Protein AF-A0A3L6FAI1-F1 (afdb_monomer)

Secondary structure (DSSP, 8-state):
-HHHHHHHHHHHHHHHHHHHHHHHHHHHHHHHHHHHHHHHHHHHHHHHHHHHHHHHHHHHHHHHHTT---------------S-HHHHHHHHHHHHHHHHHHHHHHHHHHHHHHHHHHHHHHHHHHHHHHHHHHHHHHHHHHHHHHHHHHHHHHHHHHHHHHHHHHHHHHHHHHHHHHHHHHHHHHHHHHIIIII-EEEEESSSEEEEE-S--SS-TT--EEEEEEEEE---SS-TTS-EEEEEEEEES--TTHHHHHHHHHHH--HHHHHHHHHHHHHHHHHHT------

Organism: Zea mays (NCBI:txid4577)

Solvent-accessible surface area (backbone atoms only — not comparable to full-atom values): 16644 Å² total; per-residue (Å²): 121,74,64,64,57,52,53,51,53,54,53,52,52,53,52,50,51,52,53,50,53,53,52,53,52,50,53,54,51,52,52,51,52,51,53,53,50,52,52,50,51,53,52,52,52,52,52,52,50,52,52,51,48,54,51,50,54,51,51,50,57,54,56,65,57,70,76,75,80,86,87,88,86,81,90,80,92,77,95,72,94,70,94,69,65,67,63,57,55,55,53,48,52,52,50,51,54,53,52,52,52,53,54,51,50,49,54,50,54,50,52,52,49,53,51,50,52,50,53,48,52,55,50,50,52,52,50,50,52,50,52,52,50,50,52,51,52,50,54,52,49,54,51,50,50,51,55,54,49,53,56,46,51,57,50,52,54,50,51,52,52,51,53,51,52,53,51,53,49,54,55,50,50,63,58,39,73,78,55,50,61,65,53,52,54,49,49,51,50,49,38,35,72,74,63,22,39,48,78,48,84,69,100,34,49,31,42,37,37,27,62,61,39,88,89,44,44,82,49,76,35,38,39,28,40,32,78,42,81,68,94,54,99,71,78,94,79,84,65,75,43,59,42,77,78,46,55,41,70,62,62,91,66,55,66,59,49,38,54,50,32,66,73,66,69,42,62,68,62,43,58,50,51,56,49,53,49,55,38,50,33,60,75,68,68,63,68,63,79,80,127

Mean predicted aligned error: 21.11 Å

Sequence (291 aa):
MSTAVHAAAMAEDAAADLRRRMKDKRAAIERRITDSRDRAAAASSAFSAALLEARSIANQTVSNRGISNSWPPTSTTRLFFSPFGFGFALLSNLWFTKLSEQKQHLRKLESDLAQALSVQASRRSKHKFMTESISNTTATNEHLRHLAMDRRSTRDECMNAISNQLKDIESLEAESDANGDKSLETALMWYDKFLGFQVVGGEGVKFVFNKIDVQNPDKKYSFCINLLEKDTSTLKFLFLSITVVWCVPSVDDAEELVKDLNCSNDLYKFVRAMREMFQAATISGILCYIF

Foldseek 3Di:
DPPVVVVVVVVVVVVVVVVVVVVVVVVVVVVVVVVVVVVVVVVVVVVVVVVVVVVVVVVVVVVVVVPPDDDYDDDDDDDDDDPPPPPVVVVVVVVVVVVVVVVVVVVVVVVVVVVVVVVVVVVVVVVVVVVVVVVVVVVVVVVVVVVVVVVVVVVVVVVVVVVVVVVVVVVVVVVCVVPVPVVVVVVQCVCCVPFVWDWDDDQFIKIWHACLAPVGRRDIWMWTKDFDDDPDPPDPDDQRQIDTPDTVQDFDCLVVLSVVCSVPVCVVVSVVVSSVRSSVCNVVVVRPPPD

pLDDT: mean 79.48, std 17.83, range [30.77, 97.81]

Structure (mmCIF, N/CA/C/O backbone):
data_AF-A0A3L6FAI1-F1
#
_entry.id   AF-A0A3L6FAI1-F1
#
loop_
_atom_site.group_PDB
_atom_site.id
_atom_site.type_symbol
_atom_site.label_atom_id
_atom_site.label_alt_id
_atom_site.label_comp_id
_atom_site.label_asym_id
_atom_site.label_entity_id
_atom_site.label_se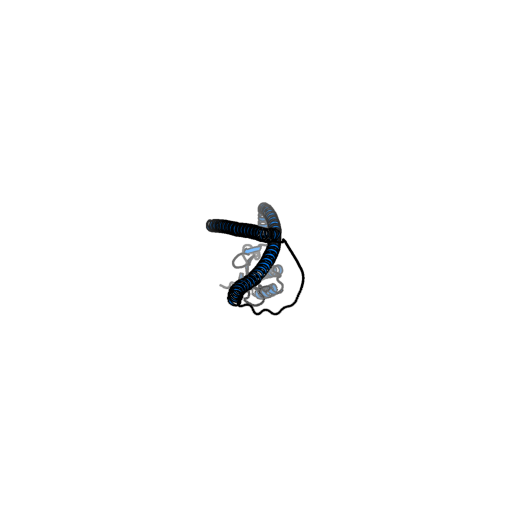q_id
_atom_site.pdbx_PDB_ins_code
_atom_site.Cartn_x
_atom_site.Cartn_y
_atom_site.Cartn_z
_atom_site.occupancy
_atom_site.B_iso_or_equiv
_atom_site.auth_seq_id
_atom_site.auth_comp_id
_atom_site.auth_asym_id
_atom_site.auth_atom_id
_atom_site.pdbx_PDB_model_num
ATOM 1 N N . MET A 1 1 ? -18.368 -14.013 -9.460 1.00 52.38 1 MET A N 1
ATOM 2 C CA . MET A 1 1 ? -19.162 -12.990 -8.732 1.00 52.38 1 MET A CA 1
ATOM 3 C C . MET A 1 1 ? -20.276 -13.564 -7.843 1.00 52.38 1 MET A C 1
ATOM 5 O O . MET A 1 1 ? -20.616 -12.909 -6.871 1.00 52.38 1 MET A O 1
ATOM 9 N N . SER A 1 2 ? -20.813 -14.771 -8.084 1.00 60.56 2 SER A N 1
ATOM 10 C CA . SER A 1 2 ? -21.975 -15.294 -7.328 1.00 60.56 2 SER A CA 1
ATOM 11 C C . SER A 1 2 ? -21.698 -15.746 -5.881 1.00 60.56 2 SER A C 1
ATOM 13 O O . SER A 1 2 ? -22.596 -15.719 -5.047 1.00 60.56 2 SER A O 1
ATOM 15 N N . THR A 1 3 ? -20.473 -16.159 -5.553 1.00 61.69 3 THR A N 1
ATOM 16 C CA . THR A 1 3 ? -20.120 -16.737 -4.240 1.00 61.69 3 THR A CA 1
ATOM 17 C C . THR A 1 3 ? -19.884 -15.689 -3.151 1.00 61.69 3 THR A C 1
ATOM 19 O O . THR A 1 3 ? -20.290 -15.889 -2.010 1.00 61.69 3 THR A O 1
ATOM 22 N N . ALA A 1 4 ? -19.297 -14.542 -3.500 1.00 59.62 4 ALA A N 1
ATOM 23 C CA . ALA A 1 4 ? -19.048 -13.448 -2.556 1.00 59.62 4 ALA A CA 1
ATOM 24 C C . ALA A 1 4 ? -20.346 -12.757 -2.099 1.00 59.62 4 ALA A C 1
ATOM 26 O O . ALA A 1 4 ? -20.488 -12.417 -0.928 1.00 59.62 4 ALA A O 1
ATOM 27 N N . VAL A 1 5 ? -21.324 -12.620 -3.002 1.00 69.25 5 VAL A N 1
ATOM 28 C CA . VAL A 1 5 ? -22.649 -12.054 -2.690 1.00 69.25 5 VAL A CA 1
ATOM 29 C C . VAL A 1 5 ? -23.429 -12.975 -1.747 1.00 69.25 5 VAL A C 1
ATOM 31 O O . VAL A 1 5 ? -24.069 -12.507 -0.809 1.00 69.25 5 VAL A O 1
ATOM 34 N N . HIS A 1 6 ? -23.321 -14.293 -1.936 1.00 65.94 6 HIS A N 1
ATOM 35 C CA . HIS A 1 6 ? -23.967 -15.270 -1.060 1.00 65.94 6 HIS A CA 1
ATOM 36 C C . HIS A 1 6 ? -23.335 -15.304 0.339 1.00 65.94 6 HIS A C 1
ATOM 38 O O . HIS A 1 6 ? -24.047 -15.353 1.339 1.00 65.94 6 HIS A O 1
ATOM 44 N N . ALA A 1 7 ? -22.005 -15.198 0.426 1.00 66.94 7 ALA A N 1
ATOM 45 C CA . ALA A 1 7 ? -21.300 -15.120 1.704 1.00 66.94 7 ALA A CA 1
ATOM 46 C C . ALA A 1 7 ? -21.642 -13.839 2.489 1.00 66.94 7 ALA A C 1
ATOM 48 O O . ALA A 1 7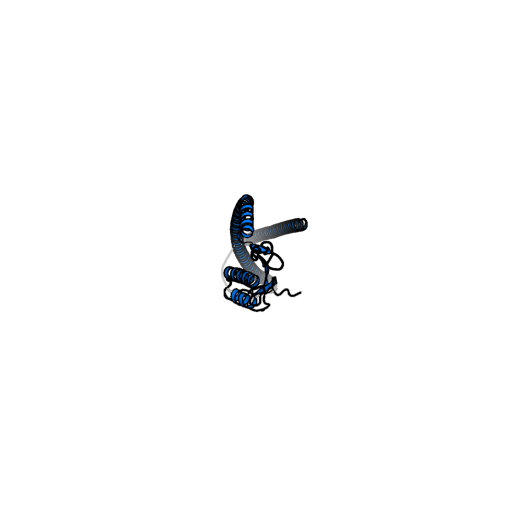 ? -21.820 -13.893 3.705 1.00 66.94 7 ALA A O 1
ATOM 49 N N . ALA A 1 8 ? -21.788 -12.701 1.801 1.00 68.12 8 ALA A N 1
ATOM 50 C CA . ALA A 1 8 ? -22.189 -11.440 2.423 1.00 68.12 8 ALA A CA 1
ATOM 51 C C . ALA A 1 8 ? -23.624 -11.495 2.979 1.00 68.12 8 ALA A C 1
ATOM 53 O O . ALA A 1 8 ? -23.852 -11.088 4.117 1.00 68.12 8 ALA A O 1
ATOM 54 N N . ALA A 1 9 ? -24.565 -12.075 2.226 1.00 72.38 9 ALA A N 1
ATOM 55 C CA . ALA A 1 9 ? -25.951 -12.239 2.668 1.00 72.38 9 ALA A CA 1
ATOM 56 C C . ALA A 1 9 ? -26.072 -13.156 3.902 1.00 72.38 9 ALA A C 1
ATOM 58 O O . ALA A 1 9 ? -26.798 -12.841 4.842 1.00 72.38 9 ALA A O 1
ATOM 59 N N . MET A 1 10 ? -25.310 -14.256 3.947 1.00 71.12 10 MET A N 1
ATOM 60 C CA . MET A 1 10 ? -25.289 -15.165 5.103 1.00 71.12 10 MET A CA 1
ATOM 61 C C . MET A 1 10 ? -24.698 -14.507 6.361 1.00 71.12 10 MET A C 1
ATOM 63 O O . MET A 1 10 ? -25.159 -14.760 7.475 1.00 71.12 10 MET A O 1
ATOM 67 N N . ALA A 1 11 ? -23.692 -13.641 6.201 1.00 75.44 11 ALA A N 1
ATOM 68 C CA . ALA A 1 11 ? -23.103 -12.902 7.315 1.00 75.44 11 ALA A CA 1
ATOM 69 C C . ALA A 1 11 ? -24.062 -11.840 7.883 1.00 75.44 11 ALA A C 1
ATOM 71 O O . ALA A 1 11 ? -24.100 -11.622 9.097 1.00 75.44 11 ALA A O 1
ATOM 72 N N . GLU A 1 12 ? -24.854 -11.197 7.023 1.00 82.88 12 GLU A N 1
ATOM 73 C CA . GLU A 1 12 ? -25.857 -10.216 7.436 1.00 82.88 12 GLU A CA 1
ATOM 74 C C . GLU A 1 12 ? -27.023 -10.868 8.193 1.00 82.88 12 GLU A C 1
ATOM 76 O O . GLU A 1 12 ? -27.431 -10.363 9.244 1.00 82.88 12 GLU A O 1
ATOM 81 N N . ASP A 1 13 ? -27.480 -12.037 7.738 1.00 86.81 13 ASP A N 1
ATOM 82 C CA . ASP A 1 13 ? -28.550 -12.796 8.391 1.00 86.81 13 ASP A CA 1
ATOM 83 C C . ASP A 1 13 ? -28.107 -13.342 9.764 1.00 86.81 13 ASP A C 1
ATOM 85 O O . ASP A 1 13 ? -28.804 -13.195 10.774 1.00 86.81 13 ASP A O 1
ATOM 89 N N . ALA A 1 14 ? -26.866 -13.837 9.862 1.00 85.44 14 ALA A N 1
ATOM 90 C CA . ALA A 1 14 ? -26.269 -14.244 11.136 1.00 85.44 14 ALA A CA 1
ATOM 91 C C . ALA A 1 14 ? -26.123 -13.067 12.123 1.00 85.44 14 ALA A C 1
ATOM 93 O O . ALA A 1 14 ? -26.364 -13.211 13.329 1.00 85.44 14 ALA A O 1
ATOM 94 N N . ALA A 1 15 ? -25.765 -11.877 11.630 1.00 86.31 15 ALA A N 1
ATOM 95 C CA . ALA A 1 15 ? -25.686 -10.673 12.452 1.00 86.31 15 ALA A CA 1
ATOM 96 C C . ALA A 1 15 ? -27.074 -10.201 12.924 1.00 86.31 15 ALA A C 1
ATOM 98 O O . ALA A 1 15 ? -27.210 -9.709 14.051 1.00 86.31 15 ALA A O 1
ATOM 99 N N . ALA A 1 16 ? -28.109 -10.350 12.096 1.00 90.12 16 ALA A N 1
ATOM 100 C CA . ALA A 1 16 ? -29.488 -10.043 12.461 1.00 90.12 16 ALA A CA 1
ATOM 101 C C . ALA A 1 16 ? -30.021 -10.998 13.545 1.00 90.12 16 ALA A C 1
ATOM 103 O O . ALA A 1 16 ? -30.587 -10.528 14.540 1.00 90.12 16 ALA A O 1
ATOM 104 N N . ASP A 1 17 ? -29.766 -12.306 13.422 1.00 93.00 17 ASP A N 1
ATOM 105 C CA . ASP A 1 17 ? -30.160 -13.298 14.432 1.00 93.00 17 ASP A CA 1
ATOM 106 C C . ASP A 1 17 ? -29.478 -13.032 15.785 1.00 93.00 17 ASP A C 1
ATOM 108 O O . ASP A 1 17 ? -30.125 -13.009 16.839 1.00 93.00 17 ASP A O 1
ATOM 112 N N . LEU A 1 18 ? -28.180 -12.706 15.775 1.00 91.81 18 LEU A N 1
ATOM 113 C CA . LEU A 1 18 ? -27.452 -12.371 17.000 1.00 91.81 18 LEU A CA 1
ATOM 114 C C . LEU A 1 18 ? -28.047 -11.145 17.712 1.00 91.81 18 LEU A C 1
ATOM 116 O O . LEU A 1 18 ? -28.218 -11.159 18.936 1.00 91.81 18 LEU A O 1
ATOM 120 N N . ARG A 1 19 ? -28.407 -10.093 16.964 1.00 93.06 19 ARG A N 1
ATOM 121 C CA . ARG A 1 19 ? -29.059 -8.895 17.528 1.00 93.06 19 ARG A CA 1
ATOM 122 C C . ARG A 1 19 ? -30.417 -9.227 18.142 1.00 93.06 19 ARG A C 1
ATOM 124 O O . ARG A 1 19 ? -30.738 -8.706 19.213 1.00 93.06 19 ARG A O 1
ATOM 131 N N . ARG A 1 20 ? -31.192 -10.113 17.509 1.00 94.00 20 ARG A N 1
ATOM 132 C CA . ARG A 1 20 ? -32.488 -10.571 18.028 1.00 94.00 20 ARG A CA 1
ATOM 133 C C . ARG A 1 20 ? -32.320 -11.301 19.359 1.00 94.00 20 ARG A C 1
ATOM 135 O O . ARG A 1 20 ? -32.918 -10.897 20.355 1.00 94.00 20 ARG A O 1
ATOM 142 N N . ARG A 1 21 ? -31.402 -12.271 19.425 1.00 92.81 21 ARG A N 1
ATOM 143 C CA . ARG A 1 21 ? -31.102 -13.028 20.656 1.00 92.81 21 ARG A CA 1
ATOM 144 C C . ARG A 1 21 ? -30.604 -12.138 21.794 1.00 92.81 21 ARG A C 1
ATOM 146 O O . ARG A 1 21 ? -30.979 -12.343 22.948 1.00 92.81 21 ARG A O 1
ATOM 153 N N . MET A 1 22 ? -29.771 -11.142 21.488 1.00 94.69 22 MET A N 1
ATOM 154 C CA . MET A 1 22 ? -29.305 -10.157 22.472 1.00 94.69 22 MET A CA 1
ATOM 155 C C . MET A 1 22 ? -30.472 -9.336 23.044 1.00 94.69 22 MET A C 1
ATOM 157 O O . MET A 1 22 ? -30.554 -9.142 24.260 1.00 94.69 22 MET A O 1
ATOM 161 N N . LYS A 1 23 ? -31.404 -8.896 22.188 1.00 94.56 23 LYS A N 1
ATOM 162 C CA . LYS A 1 23 ? -32.595 -8.137 22.596 1.00 94.56 23 LYS A CA 1
ATOM 163 C C . LYS A 1 23 ? -33.529 -8.973 23.473 1.00 94.56 23 LYS A C 1
ATOM 165 O O . LYS A 1 23 ? -33.979 -8.489 24.512 1.00 94.56 23 LYS A O 1
ATOM 170 N N . ASP A 1 24 ? -33.747 -10.234 23.114 1.00 93.06 24 ASP A N 1
ATOM 171 C CA . ASP A 1 24 ? -34.599 -11.147 23.881 1.00 93.06 24 ASP A CA 1
ATOM 172 C C . ASP A 1 24 ? -34.003 -11.464 25.258 1.00 93.06 24 ASP A C 1
ATOM 174 O O . ASP A 1 24 ? -34.714 -11.439 26.267 1.00 93.06 24 ASP A O 1
ATOM 178 N N . LYS A 1 25 ? -32.679 -11.675 25.336 1.00 93.50 25 LYS A N 1
ATOM 179 C CA . LYS A 1 25 ? -31.977 -11.849 26.618 1.00 93.50 25 LYS A CA 1
ATOM 180 C C . LYS A 1 25 ? -32.083 -10.611 27.503 1.00 93.50 25 LYS A C 1
ATOM 182 O O . LYS A 1 25 ? -32.348 -10.753 28.696 1.00 93.50 25 LYS A O 1
ATOM 187 N N . ARG A 1 26 ? -31.928 -9.408 26.936 1.00 92.44 26 ARG A N 1
ATOM 188 C CA . ARG A 1 26 ? -32.101 -8.151 27.680 1.00 92.44 26 ARG A CA 1
ATOM 189 C C . ARG A 1 26 ? -33.515 -8.042 28.248 1.00 92.44 26 ARG A C 1
ATOM 191 O O . ARG A 1 26 ? -33.665 -7.844 29.449 1.00 92.44 26 ARG A O 1
ATOM 198 N N . ALA A 1 27 ? -34.534 -8.273 27.421 1.00 93.88 27 ALA A N 1
ATOM 199 C CA . ALA A 1 27 ? -35.926 -8.241 27.861 1.00 93.88 27 ALA A CA 1
ATOM 200 C C . ALA A 1 27 ? -36.220 -9.286 28.955 1.00 93.88 27 ALA A C 1
ATOM 202 O O . ALA A 1 27 ? -36.963 -9.014 29.895 1.00 93.88 27 ALA A O 1
ATOM 203 N N . ALA A 1 28 ? -35.631 -10.483 28.872 1.00 93.75 28 ALA A N 1
ATOM 204 C CA . ALA A 1 28 ? -35.791 -11.517 29.893 1.00 93.75 28 ALA A CA 1
ATOM 205 C C . ALA A 1 28 ? -35.162 -11.130 31.244 1.00 93.75 28 ALA A C 1
ATOM 207 O O . ALA A 1 28 ? -35.759 -11.380 32.293 1.00 93.75 28 ALA A O 1
ATOM 208 N N . ILE A 1 29 ? -33.980 -10.507 31.225 1.00 91.00 29 ILE A N 1
ATOM 209 C CA . ILE A 1 29 ? -33.312 -10.011 32.437 1.00 91.00 29 ILE A CA 1
ATOM 210 C C . ILE A 1 29 ? -34.133 -8.884 33.067 1.00 91.00 29 ILE A C 1
ATOM 212 O O . ILE A 1 29 ? -34.369 -8.904 34.273 1.00 91.00 29 ILE A O 1
ATOM 216 N N . GLU A 1 30 ? -34.625 -7.952 32.255 1.00 93.12 30 GLU A N 1
ATOM 217 C CA . GLU A 1 30 ? -35.415 -6.810 32.715 1.00 93.12 30 GLU A CA 1
ATOM 218 C C . GLU A 1 30 ? -36.705 -7.264 33.414 1.00 93.12 30 GLU A C 1
ATOM 220 O O . GLU A 1 30 ? -36.976 -6.847 34.538 1.00 93.12 30 GLU A O 1
ATOM 225 N N . ARG A 1 31 ? -37.426 -8.240 32.838 1.00 93.00 31 ARG A N 1
ATOM 226 C CA . ARG A 1 31 ? -38.604 -8.848 33.487 1.00 93.00 31 ARG A CA 1
ATOM 227 C C . ARG A 1 31 ? -38.276 -9.476 34.843 1.00 93.00 31 ARG A C 1
ATOM 229 O O . ARG A 1 31 ? -39.047 -9.313 35.783 1.00 93.00 31 ARG A O 1
ATOM 236 N N . ARG A 1 32 ? -37.140 -10.176 34.968 1.00 91.56 32 ARG A N 1
ATOM 237 C CA . ARG A 1 32 ? -36.713 -10.777 36.247 1.00 91.56 32 ARG A CA 1
ATOM 238 C C . ARG A 1 32 ? -36.386 -9.726 37.303 1.00 91.56 32 ARG A C 1
ATOM 240 O O . ARG A 1 32 ? -36.659 -9.957 38.479 1.00 91.56 32 ARG A O 1
ATOM 247 N N . ILE A 1 33 ? -35.800 -8.598 36.903 1.00 89.38 33 ILE A N 1
ATOM 248 C CA . ILE A 1 33 ? -35.509 -7.489 37.818 1.00 89.38 33 ILE A CA 1
ATOM 249 C C . ILE A 1 33 ? -36.819 -6.902 38.343 1.00 89.38 33 ILE A C 1
ATOM 251 O O . ILE A 1 33 ? -36.972 -6.800 39.561 1.00 89.38 33 ILE A O 1
ATOM 255 N N . THR A 1 34 ? -37.775 -6.601 37.461 1.00 91.69 34 THR A N 1
ATOM 256 C CA . THR A 1 34 ? -39.087 -6.062 37.851 1.00 91.69 34 THR A CA 1
ATOM 257 C C . THR A 1 34 ? -39.830 -7.017 38.784 1.00 91.69 34 THR A C 1
ATOM 259 O O . THR A 1 34 ? -40.172 -6.634 39.895 1.00 91.69 34 THR A O 1
ATOM 262 N N . ASP A 1 35 ? -39.931 -8.297 38.423 1.00 92.19 35 ASP A N 1
ATOM 263 C CA . ASP A 1 35 ? -40.552 -9.335 39.259 1.00 92.19 35 ASP A CA 1
ATOM 264 C C . ASP A 1 35 ? -39.866 -9.476 40.636 1.00 92.19 35 ASP A C 1
ATOM 266 O O . ASP A 1 35 ? -40.514 -9.612 41.675 1.00 92.19 35 ASP A O 1
ATOM 270 N N . SER A 1 36 ? -38.531 -9.385 40.690 1.00 86.44 36 SER A N 1
ATOM 271 C CA . SER A 1 36 ? -37.808 -9.398 41.968 1.00 86.44 36 SER A CA 1
ATOM 272 C C . SER A 1 36 ? -38.091 -8.167 42.835 1.00 86.44 36 SER A C 1
ATOM 274 O O . SER A 1 36 ? -38.169 -8.293 44.059 1.00 86.44 36 SER A O 1
ATOM 276 N N . ARG A 1 37 ? -38.271 -6.997 42.211 1.00 89.75 37 ARG A N 1
ATOM 277 C CA . ARG A 1 37 ? -38.596 -5.738 42.886 1.00 89.75 37 ARG A CA 1
ATOM 278 C C . ARG A 1 37 ? -40.024 -5.761 43.423 1.00 89.75 37 ARG A C 1
ATOM 280 O O . ARG A 1 37 ? -40.226 -5.386 44.574 1.00 89.75 37 ARG A O 1
ATOM 287 N N . ASP A 1 38 ? -40.971 -6.264 42.641 1.00 90.38 38 ASP A N 1
ATOM 288 C CA . ASP A 1 38 ? -42.376 -6.363 43.038 1.00 90.38 38 ASP A CA 1
ATOM 289 C C . ASP A 1 38 ? -42.551 -7.342 44.203 1.00 90.38 38 ASP A C 1
ATOM 291 O O . ASP A 1 38 ? -43.210 -7.022 45.193 1.00 90.38 38 ASP A O 1
ATOM 295 N N . ARG A 1 39 ? -41.857 -8.491 44.173 1.00 89.69 39 ARG A N 1
ATOM 296 C CA . ARG A 1 39 ? -41.821 -9.415 45.320 1.00 89.69 39 ARG A CA 1
ATOM 297 C C . ARG A 1 39 ? -41.222 -8.782 46.573 1.00 89.69 39 ARG A C 1
ATOM 299 O O . ARG A 1 39 ? -41.729 -9.011 47.668 1.00 89.69 39 ARG A O 1
ATOM 306 N N . ALA A 1 40 ? -40.149 -8.003 46.436 1.00 87.69 40 ALA A N 1
ATOM 307 C CA . ALA A 1 40 ? -39.538 -7.316 47.572 1.00 87.69 40 ALA A CA 1
ATOM 308 C C . ALA A 1 40 ? -40.477 -6.249 48.161 1.00 87.69 40 ALA A C 1
ATOM 310 O O . ALA A 1 40 ? -40.600 -6.150 49.382 1.00 87.69 40 ALA A O 1
ATOM 311 N N . ALA A 1 41 ? -41.178 -5.498 47.308 1.00 87.31 41 ALA A N 1
ATOM 312 C CA . ALA A 1 41 ? -42.183 -4.529 47.733 1.00 87.31 41 ALA A CA 1
ATOM 313 C C . ALA A 1 41 ? -43.343 -5.213 48.477 1.00 87.31 41 ALA A C 1
ATOM 315 O O . ALA A 1 41 ? -43.680 -4.795 49.584 1.00 87.31 41 ALA A O 1
ATOM 316 N N . ALA A 1 42 ? -43.874 -6.312 47.930 1.00 89.25 42 ALA A N 1
ATOM 317 C CA . ALA A 1 42 ? -44.943 -7.092 48.554 1.00 89.25 42 ALA A CA 1
ATOM 318 C C . ALA A 1 42 ? -44.528 -7.687 49.913 1.00 89.25 42 ALA A C 1
ATOM 320 O O . ALA A 1 42 ? -45.291 -7.650 50.881 1.00 89.25 42 ALA A O 1
ATOM 321 N N . ALA A 1 43 ? -43.295 -8.193 50.022 1.00 87.44 43 ALA A N 1
ATOM 322 C CA . ALA A 1 43 ? -42.760 -8.693 51.286 1.00 87.44 43 ALA A CA 1
ATOM 323 C C . ALA A 1 43 ? -42.616 -7.572 52.330 1.00 87.44 43 ALA A C 1
ATOM 325 O O . ALA A 1 43 ? -42.976 -7.759 53.492 1.00 87.44 43 ALA A O 1
ATOM 326 N N . SER A 1 44 ? -42.147 -6.389 51.918 1.00 85.88 44 SER A N 1
ATOM 327 C CA . SER A 1 44 ? -42.020 -5.231 52.809 1.00 85.88 44 SER A CA 1
ATOM 328 C C . SER A 1 44 ? -43.382 -4.742 53.310 1.00 85.88 44 SER A C 1
ATOM 330 O O . SER A 1 44 ? -43.518 -4.416 54.493 1.00 85.88 44 SER A O 1
ATOM 332 N N . SER A 1 45 ? -44.403 -4.710 52.446 1.00 88.31 45 SER A N 1
ATOM 333 C CA . SER A 1 45 ? -45.761 -4.337 52.855 1.00 88.31 45 SER A CA 1
ATOM 334 C C . SER A 1 45 ? -46.367 -5.363 53.809 1.00 88.31 45 SER A C 1
ATOM 336 O O . SER A 1 45 ? -46.945 -4.974 54.820 1.00 88.31 45 SER A O 1
ATOM 338 N N . ALA A 1 46 ? -46.178 -6.662 53.548 1.00 89.69 46 ALA A N 1
ATOM 339 C CA . ALA A 1 46 ? -46.665 -7.726 54.424 1.00 89.69 46 ALA A CA 1
ATOM 340 C C . ALA A 1 46 ? -46.007 -7.670 55.813 1.00 89.69 46 ALA A C 1
ATOM 342 O O . ALA A 1 46 ? -46.690 -7.772 56.829 1.00 89.69 46 ALA A O 1
ATOM 343 N N . PHE A 1 47 ? -44.694 -7.428 55.869 1.00 88.88 47 PHE A N 1
ATOM 344 C CA . PHE A 1 47 ? -43.977 -7.257 57.133 1.00 88.88 47 PHE A CA 1
ATOM 345 C C . PHE A 1 47 ? -44.468 -6.033 57.918 1.00 88.88 47 PHE A C 1
ATOM 347 O O . PHE A 1 47 ? -44.678 -6.104 59.129 1.00 88.88 47 PHE A O 1
ATOM 354 N N . SER A 1 48 ? -44.706 -4.919 57.223 1.00 84.50 48 SER A N 1
ATOM 355 C CA . SER A 1 48 ? -45.235 -3.696 57.840 1.00 84.50 48 SER A CA 1
ATOM 356 C C . SER A 1 48 ? -46.643 -3.913 58.399 1.00 84.50 48 SER A C 1
ATOM 358 O O . SER A 1 48 ? -46.932 -3.485 59.515 1.00 84.50 48 SER A O 1
ATOM 360 N N . ALA A 1 49 ? -47.498 -4.628 57.664 1.00 88.31 49 ALA A N 1
ATOM 361 C CA . ALA A 1 49 ? -48.834 -4.996 58.121 1.00 88.31 49 ALA A CA 1
ATOM 362 C C . ALA A 1 49 ? -48.781 -5.879 59.381 1.00 88.31 49 ALA A C 1
ATOM 364 O O . ALA A 1 49 ? -49.454 -5.573 60.363 1.00 88.31 49 ALA A O 1
ATOM 365 N N . ALA A 1 50 ? -47.914 -6.897 59.401 1.00 87.12 50 ALA A N 1
ATOM 366 C CA . ALA A 1 50 ? -47.740 -7.775 60.559 1.00 87.12 50 ALA A CA 1
ATOM 367 C C . ALA A 1 50 ? -47.235 -7.023 61.807 1.00 87.12 50 ALA A C 1
ATOM 369 O O . ALA A 1 50 ? -47.674 -7.297 62.923 1.00 87.12 50 ALA A O 1
ATOM 370 N N . LEU A 1 51 ? -46.347 -6.035 61.638 1.00 88.12 51 LEU A N 1
ATOM 371 C CA . LEU A 1 51 ? -45.894 -5.176 62.739 1.00 88.12 51 LEU A CA 1
ATOM 372 C C . LEU A 1 51 ? -47.023 -4.310 63.309 1.00 88.12 51 LEU A C 1
ATOM 374 O O . LEU A 1 51 ? -47.123 -4.148 64.527 1.00 88.12 51 LEU A O 1
ATOM 378 N N . LEU A 1 52 ? -47.869 -3.747 62.444 1.00 88.06 52 LEU A N 1
ATOM 379 C CA . LEU A 1 52 ? -49.023 -2.958 62.874 1.00 88.06 52 LEU A CA 1
ATOM 380 C C . LEU A 1 52 ? -50.053 -3.824 63.604 1.00 88.06 52 LEU A C 1
ATOM 382 O O . LEU A 1 52 ? -50.591 -3.397 64.626 1.00 88.06 52 LEU A O 1
ATOM 386 N N . GLU A 1 53 ? -50.272 -5.051 63.138 1.00 88.81 53 GLU A N 1
ATOM 387 C CA . GLU A 1 53 ? -51.139 -6.024 63.799 1.00 88.81 53 GLU A CA 1
ATOM 388 C C . GLU A 1 53 ? -50.594 -6.414 65.180 1.00 88.81 53 GLU A C 1
ATOM 390 O O . GLU A 1 53 ? -51.306 -6.297 66.180 1.00 88.81 53 GLU A O 1
ATOM 395 N N . ALA A 1 54 ? -49.306 -6.757 65.277 1.00 80.75 54 ALA A N 1
ATOM 396 C CA . ALA A 1 54 ? -48.656 -7.063 66.551 1.00 80.75 54 ALA A CA 1
ATOM 397 C C . ALA A 1 54 ? -48.753 -5.890 67.545 1.00 80.75 54 ALA A C 1
ATOM 399 O O . ALA A 1 54 ? -49.017 -6.092 68.734 1.00 80.75 54 ALA A O 1
ATOM 400 N N . ARG A 1 55 ? -48.601 -4.649 67.063 1.00 83.12 55 ARG A N 1
ATOM 401 C CA . ARG A 1 55 ? -48.765 -3.438 67.878 1.00 83.12 55 ARG A CA 1
ATOM 402 C C . ARG A 1 55 ? -50.213 -3.236 68.334 1.00 83.12 55 ARG A C 1
ATOM 404 O O . ARG A 1 55 ? -50.433 -2.859 69.483 1.00 83.12 55 ARG A O 1
ATOM 411 N N . SER A 1 56 ? -51.189 -3.492 67.464 1.00 81.62 56 SER A N 1
ATOM 412 C CA . SER A 1 56 ? -52.619 -3.422 67.793 1.00 81.62 56 SER A CA 1
ATOM 413 C C . SER A 1 56 ? -52.992 -4.422 68.895 1.00 81.62 56 SER A C 1
ATOM 415 O O . SER A 1 56 ? -53.590 -4.042 69.904 1.00 81.62 56 SER A O 1
ATOM 417 N N . ILE A 1 57 ? -52.536 -5.673 68.766 1.00 80.75 57 ILE A N 1
ATOM 418 C CA . ILE A 1 57 ? -52.732 -6.731 69.770 1.00 80.75 57 ILE A CA 1
ATOM 419 C C . ILE A 1 57 ? -52.087 -6.339 71.108 1.00 80.75 57 ILE A C 1
ATOM 421 O O . ILE A 1 57 ? -52.711 -6.461 72.166 1.00 80.75 57 ILE A O 1
ATOM 425 N N . ALA A 1 58 ? -50.860 -5.809 71.087 1.00 76.12 58 ALA A N 1
ATOM 426 C CA . ALA A 1 58 ? -50.190 -5.348 72.303 1.00 76.12 58 ALA A CA 1
ATOM 427 C C . ALA A 1 58 ? -50.984 -4.230 73.005 1.00 76.12 58 ALA A C 1
ATOM 429 O O . ALA A 1 58 ? -51.191 -4.285 74.219 1.00 76.12 58 ALA A O 1
ATOM 430 N N . ASN A 1 59 ? -51.504 -3.264 72.244 1.00 73.69 59 ASN A N 1
ATOM 431 C CA . ASN A 1 59 ? -52.306 -2.167 72.785 1.00 73.69 59 ASN A CA 1
ATOM 432 C C . ASN A 1 59 ? -53.653 -2.641 73.356 1.00 73.69 59 ASN A C 1
ATOM 434 O O . ASN A 1 59 ? -54.054 -2.162 74.417 1.00 73.69 59 ASN A O 1
ATOM 438 N N . GLN A 1 60 ? -54.327 -3.611 72.727 1.00 72.06 60 GLN A N 1
ATOM 439 C CA . GLN A 1 60 ? -55.544 -4.222 73.283 1.00 72.06 60 GLN A CA 1
ATOM 440 C C . GLN A 1 60 ? -55.265 -4.956 74.603 1.00 72.06 60 GLN A C 1
ATOM 442 O O . GLN A 1 60 ? -56.024 -4.819 75.562 1.00 72.06 60 GLN A O 1
ATOM 447 N N . THR A 1 61 ? -54.144 -5.677 74.696 1.00 69.62 61 THR A N 1
ATOM 448 C CA . THR A 1 61 ? -53.747 -6.379 75.931 1.00 69.62 61 THR A CA 1
ATOM 449 C C . THR A 1 61 ? -53.446 -5.408 77.082 1.00 69.62 61 THR A C 1
ATOM 451 O O . THR A 1 61 ? -53.781 -5.683 78.235 1.00 69.62 61 THR A O 1
ATOM 454 N N . VAL A 1 62 ? -52.840 -4.253 76.783 1.00 65.75 62 VAL A N 1
ATOM 455 C CA . VAL A 1 62 ? -52.577 -3.190 77.770 1.00 65.75 62 VAL A CA 1
ATOM 456 C C . VAL A 1 62 ? -53.869 -2.472 78.172 1.00 65.75 62 VAL A C 1
ATOM 458 O O . VAL A 1 62 ? -54.078 -2.223 79.357 1.00 65.75 62 VAL A O 1
ATOM 461 N N . SER A 1 63 ? -54.771 -2.208 77.223 1.00 59.22 63 SER A N 1
ATOM 462 C CA . SER A 1 63 ? -56.076 -1.590 77.494 1.00 59.22 63 SER A CA 1
ATOM 463 C C . SER A 1 63 ? -56.969 -2.479 78.371 1.00 59.22 63 SER A C 1
ATOM 465 O O . SER A 1 63 ? -57.548 -1.988 79.338 1.00 59.22 63 SER A O 1
ATOM 467 N N . ASN A 1 64 ? -56.979 -3.797 78.143 1.00 56.19 64 ASN A N 1
ATOM 468 C CA . ASN A 1 64 ? -57.706 -4.754 78.987 1.00 56.19 64 ASN A CA 1
ATOM 469 C C . ASN A 1 64 ? -57.121 -4.895 80.405 1.00 56.19 64 ASN A C 1
ATOM 471 O O . ASN A 1 64 ? -57.847 -5.249 81.332 1.00 56.19 64 ASN A O 1
ATOM 475 N N . ARG A 1 65 ? -55.833 -4.578 80.619 1.00 54.81 65 ARG A N 1
ATOM 476 C CA . ARG A 1 65 ? -55.235 -4.499 81.968 1.00 54.81 65 ARG A CA 1
ATOM 477 C C . ARG A 1 65 ? -55.609 -3.225 82.733 1.00 54.81 65 ARG A C 1
ATOM 479 O O . ARG A 1 65 ? -55.474 -3.210 83.951 1.00 54.81 65 ARG A O 1
ATOM 486 N N . GLY A 1 66 ? -56.092 -2.182 82.056 1.00 46.00 66 GLY A N 1
ATOM 487 C CA . GLY A 1 66 ? -56.479 -0.911 82.680 1.00 46.00 66 GLY A CA 1
ATOM 488 C C . GLY A 1 66 ? -57.808 -0.938 83.447 1.00 46.00 66 GLY A C 1
ATOM 489 O O . GLY A 1 66 ? -58.087 0.003 84.180 1.00 46.00 66 GLY A O 1
ATOM 490 N N . ILE A 1 67 ? -58.618 -1.997 83.309 1.00 46.09 67 ILE A N 1
ATOM 491 C CA . ILE A 1 67 ? -59.976 -2.079 83.891 1.00 46.09 67 ILE A CA 1
ATOM 492 C C . ILE A 1 67 ? -59.998 -2.848 85.230 1.00 46.09 67 ILE A C 1
ATOM 494 O O . ILE A 1 67 ? -60.948 -2.741 85.999 1.00 46.09 67 ILE A O 1
ATOM 498 N N . SER A 1 68 ? -58.931 -3.572 85.576 1.00 43.75 68 SER A N 1
ATOM 499 C CA . SER A 1 68 ? -58.857 -4.383 86.799 1.00 43.75 68 SER A CA 1
ATOM 500 C C . SER A 1 68 ? -57.847 -3.803 87.788 1.00 43.75 68 SER A C 1
ATOM 502 O O . SER A 1 68 ? -56.794 -4.396 87.980 1.00 43.75 68 SER A O 1
ATOM 504 N N . ASN A 1 69 ? -58.143 -2.665 88.418 1.00 41.94 69 ASN A N 1
ATOM 505 C CA . ASN A 1 69 ? -57.425 -2.224 89.620 1.00 41.94 69 ASN A CA 1
ATOM 506 C C . ASN A 1 69 ? -58.359 -1.413 90.533 1.00 41.94 69 ASN A C 1
ATOM 508 O O . ASN A 1 69 ? -58.361 -0.185 90.508 1.00 41.94 69 ASN A O 1
ATOM 512 N N . SER A 1 70 ? -59.131 -2.110 91.370 1.00 36.56 70 SER A N 1
ATOM 513 C CA . SER A 1 70 ? -59.776 -1.525 92.547 1.00 36.56 70 SER A CA 1
ATOM 514 C C . SER A 1 70 ? -59.410 -2.307 93.818 1.00 36.56 70 SER A C 1
ATOM 516 O O . SER A 1 70 ? -59.931 -3.397 94.045 1.00 36.56 70 SER A O 1
ATOM 518 N N . TRP A 1 71 ? -58.607 -1.641 94.663 1.00 32.78 71 TRP A N 1
ATOM 519 C CA . TRP A 1 71 ? -58.578 -1.686 96.144 1.00 32.78 71 TRP A CA 1
ATOM 520 C C . TRP A 1 71 ? -57.689 -2.738 96.892 1.00 32.78 71 TRP A C 1
ATOM 522 O O . TRP A 1 71 ? -57.254 -3.696 96.265 1.00 32.78 71 TRP A O 1
ATOM 532 N N . PRO A 1 72 ? -57.315 -2.540 98.195 1.00 45.03 72 PRO A N 1
ATOM 533 C CA . PRO A 1 72 ? -56.110 -1.781 98.622 1.00 45.03 72 PRO A CA 1
ATOM 534 C C . PRO A 1 72 ? -55.222 -2.488 99.698 1.00 45.03 72 PRO A C 1
ATOM 536 O O . PRO A 1 72 ? -55.047 -3.694 99.566 1.00 45.03 72 PRO A O 1
ATOM 539 N N . PRO A 1 73 ? -54.526 -1.819 100.666 1.00 57.75 73 PRO A N 1
ATOM 540 C CA . PRO A 1 73 ? -53.085 -1.998 100.835 1.00 57.75 73 PRO A CA 1
ATOM 541 C C . PRO A 1 73 ? -52.698 -2.622 102.199 1.00 57.75 73 PRO A C 1
ATOM 543 O O . PRO A 1 73 ? -53.539 -2.992 103.010 1.00 57.75 73 PRO A O 1
ATOM 546 N N . THR A 1 74 ? -51.389 -2.608 102.468 1.00 34.38 74 THR A N 1
ATOM 547 C CA . THR A 1 74 ? -50.672 -2.779 103.751 1.00 34.38 74 THR A CA 1
ATOM 548 C C . THR A 1 74 ? -50.316 -4.190 104.249 1.00 34.38 74 THR A C 1
ATOM 550 O O . THR A 1 74 ? -51.153 -5.046 104.499 1.00 34.38 74 THR A O 1
ATOM 553 N N . SER A 1 75 ? -48.994 -4.351 104.395 1.00 38.12 75 SER A N 1
ATOM 554 C CA . SER A 1 75 ? -48.186 -5.085 105.378 1.00 38.12 75 SER A CA 1
ATOM 555 C C . SER A 1 75 ? -48.857 -6.107 106.303 1.00 38.12 75 SER A C 1
ATOM 557 O O . SER A 1 75 ? -49.782 -5.771 107.033 1.00 38.12 75 SER A O 1
ATOM 559 N N . THR A 1 76 ? -48.244 -7.291 106.442 1.00 30.77 76 THR A N 1
ATOM 560 C CA . THR A 1 76 ? -47.562 -7.785 107.669 1.00 30.77 76 THR A CA 1
ATOM 561 C C . THR A 1 76 ? -47.347 -9.304 107.579 1.00 30.77 76 THR A C 1
ATOM 563 O O . THR A 1 76 ? -48.220 -10.067 107.179 1.00 30.77 76 THR A O 1
ATOM 566 N N . THR A 1 77 ? -46.150 -9.729 107.966 1.00 44.84 77 THR A N 1
ATOM 567 C CA . THR A 1 77 ? -45.634 -11.093 108.120 1.00 44.84 77 THR A CA 1
ATOM 568 C C . THR A 1 77 ? -46.595 -12.044 108.849 1.00 44.84 77 THR A C 1
ATOM 570 O O . THR A 1 77 ? -47.018 -11.735 109.959 1.00 44.84 77 THR A O 1
ATOM 573 N N . ARG A 1 78 ? -46.843 -13.244 108.296 1.00 30.77 78 ARG A N 1
ATOM 574 C CA . ARG A 1 78 ? -47.114 -14.490 109.048 1.00 30.77 78 ARG A CA 1
ATOM 575 C C . ARG A 1 78 ? -46.966 -15.717 108.139 1.00 30.77 78 ARG A C 1
ATOM 577 O O . ARG A 1 78 ? -47.532 -15.774 107.054 1.00 30.77 78 ARG A O 1
ATOM 584 N N . LEU A 1 79 ? -46.192 -16.690 108.619 1.00 47.97 79 LEU A N 1
ATOM 585 C CA . LEU A 1 79 ? -46.051 -18.034 108.064 1.00 47.97 79 LEU A CA 1
ATOM 586 C C . LEU A 1 79 ? -47.407 -18.756 108.106 1.00 47.97 79 LEU A C 1
ATOM 588 O O . LEU A 1 79 ? -47.947 -18.974 109.187 1.00 47.97 79 LEU A O 1
ATOM 592 N N . PHE A 1 80 ? -47.918 -19.156 106.944 1.00 32.72 80 PHE A N 1
ATOM 593 C CA . PHE A 1 80 ? -48.975 -20.157 106.807 1.00 32.72 80 PHE A CA 1
ATOM 594 C C . PHE A 1 80 ? -48.586 -21.121 105.683 1.00 32.72 80 PHE A C 1
ATOM 596 O O . PHE A 1 80 ? -48.541 -20.751 104.511 1.00 32.72 80 PHE A O 1
ATOM 603 N N . PHE A 1 81 ? -48.296 -22.369 106.053 1.00 44.97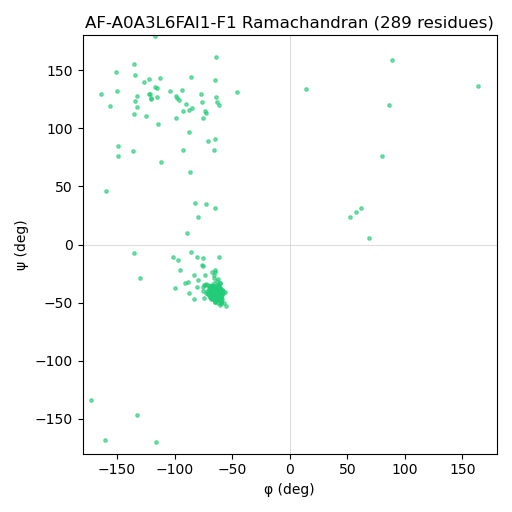 81 PHE A N 1
ATOM 604 C CA . PHE A 1 81 ? -48.336 -23.501 105.132 1.00 44.97 81 PHE A CA 1
ATOM 605 C C . PHE A 1 81 ? -49.789 -23.668 104.657 1.00 44.97 81 PHE A C 1
ATOM 607 O O . PHE A 1 81 ? -50.692 -23.826 105.476 1.00 44.97 81 PHE A O 1
ATOM 614 N N . SER A 1 82 ? -50.014 -23.608 103.343 1.00 37.25 82 SER A N 1
ATOM 615 C CA . SER A 1 82 ? -51.318 -23.800 102.692 1.00 37.25 82 SER A CA 1
ATOM 616 C C . SER A 1 82 ? -51.222 -24.953 101.679 1.00 37.25 82 SER A C 1
ATOM 618 O O . SER A 1 82 ? -50.196 -25.059 101.003 1.00 37.25 82 SER A O 1
ATOM 620 N N . PRO A 1 83 ? -52.249 -25.813 101.519 1.00 44.06 83 PRO A N 1
ATOM 621 C CA . PRO A 1 83 ? -52.204 -26.998 100.654 1.00 44.06 83 PRO A CA 1
ATOM 622 C C . PRO A 1 83 ? -52.424 -26.694 99.155 1.00 44.06 83 PRO A C 1
ATOM 624 O O . PRO A 1 83 ? -52.791 -27.574 98.381 1.00 44.06 83 PRO A O 1
ATOM 627 N N . PHE A 1 84 ? -52.156 -25.469 98.693 1.00 41.53 84 PHE A N 1
ATOM 628 C CA . PHE A 1 84 ? -52.307 -25.044 97.290 1.00 41.53 84 PHE A CA 1
ATOM 629 C C . PHE A 1 84 ? -51.106 -25.424 96.389 1.00 41.53 84 PHE A C 1
ATOM 631 O O . PHE A 1 84 ? -50.724 -24.692 95.478 1.00 41.53 84 PHE A O 1
ATOM 638 N N . GLY A 1 85 ? -50.489 -26.587 96.621 1.00 44.00 85 GLY A N 1
ATOM 639 C CA . GLY A 1 85 ? -49.283 -27.030 95.902 1.00 44.00 85 GLY A CA 1
ATOM 640 C C . GLY A 1 85 ? -49.516 -27.534 94.470 1.00 44.00 85 GLY A C 1
ATOM 641 O O . GLY A 1 85 ? -48.583 -27.564 93.673 1.00 44.00 85 GLY A O 1
ATOM 642 N N . PHE A 1 86 ? -50.750 -27.896 94.105 1.00 44.25 86 PHE A N 1
ATOM 643 C CA . PHE A 1 86 ? -51.034 -28.533 92.809 1.00 44.25 86 PHE A CA 1
ATOM 644 C C . PHE A 1 86 ? -51.322 -27.549 91.660 1.00 44.25 86 PHE A C 1
ATOM 646 O O . PHE A 1 86 ? -50.948 -27.815 90.520 1.00 44.25 86 PHE A O 1
ATOM 653 N N . GLY A 1 87 ? -51.920 -26.383 91.934 1.00 44.59 87 GLY A N 1
ATOM 654 C CA . GLY A 1 87 ? -52.219 -25.383 90.894 1.00 44.59 87 GLY A CA 1
ATOM 655 C C . GLY A 1 87 ? -50.983 -24.619 90.403 1.00 44.59 87 GLY A C 1
ATOM 656 O O . GLY A 1 87 ? -50.858 -24.326 89.215 1.00 44.59 87 GLY A O 1
ATOM 657 N N . PHE A 1 88 ? -50.031 -24.347 91.301 1.00 49.88 88 PHE A N 1
ATOM 658 C CA . PHE A 1 88 ? -48.819 -23.578 90.995 1.00 49.88 88 PHE A CA 1
ATOM 659 C C . PHE A 1 88 ? -47.820 -24.371 90.138 1.00 49.88 88 PHE A C 1
ATOM 661 O O . PHE A 1 88 ? -47.171 -23.804 89.262 1.00 49.88 88 PHE A O 1
ATOM 668 N N . ALA A 1 89 ? -47.740 -25.691 90.338 1.00 50.88 89 ALA A N 1
ATOM 669 C CA . ALA A 1 89 ? -46.898 -26.583 89.542 1.00 50.88 89 ALA A CA 1
ATOM 670 C C . ALA A 1 89 ? -47.428 -26.774 88.109 1.00 50.88 89 ALA A C 1
ATOM 672 O O . ALA A 1 89 ? -46.648 -26.874 87.165 1.00 50.88 89 ALA A O 1
ATOM 673 N N . LEU A 1 90 ? -48.750 -26.799 87.915 1.00 53.34 90 LEU A N 1
ATOM 674 C CA . LEU A 1 90 ? -49.343 -26.930 86.580 1.00 53.34 90 LEU A CA 1
ATOM 675 C C . LEU A 1 90 ? -49.190 -25.630 85.766 1.00 53.34 90 LEU A C 1
ATOM 677 O O . LEU A 1 90 ? -48.821 -25.665 84.592 1.00 53.34 90 LEU A O 1
ATOM 681 N N . LEU A 1 91 ? -49.395 -24.478 86.416 1.00 55.84 91 LEU A N 1
ATOM 682 C CA . LEU A 1 91 ? -49.168 -23.150 85.835 1.00 55.84 91 LEU A CA 1
ATOM 683 C C . LEU A 1 91 ? -47.687 -22.880 85.537 1.00 55.84 91 LEU A C 1
ATOM 685 O O . LEU A 1 91 ? -47.380 -22.289 84.501 1.00 55.84 91 LEU A O 1
ATOM 689 N N . SER A 1 92 ? -46.764 -23.334 86.394 1.00 61.84 92 SER A N 1
ATOM 690 C CA . SER A 1 92 ? -45.329 -23.171 86.144 1.00 61.84 92 SER A CA 1
ATOM 691 C C . SER A 1 92 ? -44.867 -24.006 84.950 1.00 61.84 92 SER A C 1
ATOM 693 O O . SER A 1 92 ? -44.172 -23.478 84.086 1.00 61.84 92 SER A O 1
ATOM 695 N N . ASN A 1 93 ? -45.311 -25.262 84.833 1.00 65.69 93 ASN A N 1
ATOM 696 C CA . ASN A 1 93 ? -44.979 -26.118 83.693 1.00 65.69 93 ASN A CA 1
ATOM 697 C C . ASN A 1 93 ? -45.509 -25.540 82.373 1.00 65.69 93 ASN A C 1
ATOM 699 O O . ASN A 1 93 ? -44.769 -25.472 81.391 1.00 65.69 93 ASN A O 1
ATOM 703 N N . LEU A 1 94 ? -46.748 -25.038 82.354 1.00 72.38 94 LEU A N 1
ATOM 704 C CA . LEU A 1 94 ? -47.316 -24.385 81.173 1.00 72.38 94 LEU A CA 1
ATOM 705 C C . LEU A 1 94 ? -46.525 -23.123 80.783 1.00 72.38 94 LEU A C 1
ATOM 707 O O . LEU A 1 94 ? -46.197 -22.923 79.613 1.00 72.38 94 LEU A O 1
ATOM 711 N N . TRP A 1 95 ? -46.141 -22.301 81.759 1.00 76.38 95 TRP A N 1
ATOM 712 C CA . TRP A 1 95 ? -45.322 -21.114 81.516 1.00 76.38 95 TRP A CA 1
ATOM 713 C C . TRP A 1 95 ? -43.919 -21.463 80.992 1.00 76.38 95 TRP A C 1
ATOM 715 O O . TRP A 1 95 ? -43.458 -20.864 80.019 1.00 76.38 95 TRP A O 1
ATOM 725 N N . PHE A 1 96 ? -43.273 -22.487 81.557 1.00 72.25 96 PHE A N 1
ATOM 726 C CA . PHE A 1 96 ? -41.976 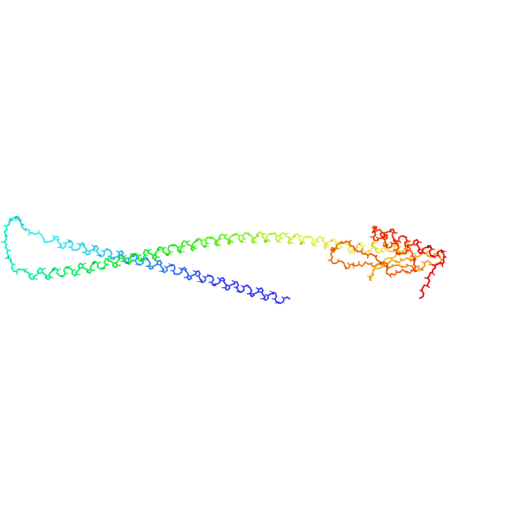-22.985 81.090 1.00 72.25 96 PHE A CA 1
ATOM 727 C C . PHE A 1 96 ? -42.036 -23.520 79.654 1.00 72.25 96 PHE A C 1
ATOM 729 O O . PHE A 1 96 ? -41.129 -23.235 78.870 1.00 72.25 96 PHE A O 1
ATOM 736 N N . THR A 1 97 ? -43.104 -24.237 79.279 1.00 80.38 97 THR A N 1
ATOM 737 C CA . THR A 1 97 ? -43.288 -24.703 77.890 1.00 80.38 97 THR A CA 1
ATOM 738 C C . THR A 1 97 ? -43.488 -23.555 76.904 1.00 80.38 97 THR A C 1
ATOM 740 O O . THR A 1 97 ? -42.931 -23.576 75.809 1.00 80.38 97 THR A O 1
ATOM 743 N N . LYS A 1 98 ? -44.214 -22.499 77.291 1.00 85.69 98 LYS A N 1
ATOM 744 C CA . LYS A 1 98 ? -44.400 -21.332 76.422 1.00 85.69 98 LYS A CA 1
ATOM 745 C C . LYS A 1 98 ? -43.113 -20.521 76.264 1.00 85.69 98 LYS A C 1
ATOM 747 O O . LYS A 1 98 ? -42.804 -20.045 75.172 1.00 85.69 98 LYS A O 1
ATOM 752 N N . LEU A 1 99 ? -42.342 -20.393 77.343 1.00 83.75 99 LEU A N 1
ATOM 753 C CA . LEU A 1 99 ? -41.049 -19.716 77.339 1.00 83.75 99 LEU A CA 1
ATOM 754 C C . LEU A 1 99 ? -40.028 -20.454 76.456 1.00 83.75 99 LEU A C 1
ATOM 756 O O . LEU A 1 99 ? -39.283 -19.816 75.709 1.00 83.75 99 LEU A O 1
ATOM 760 N N . SER A 1 100 ? -39.987 -21.789 76.520 1.00 85.00 100 SER A N 1
ATOM 761 C CA . SER A 1 100 ? -39.081 -22.590 75.691 1.00 85.00 100 SER A CA 1
ATOM 762 C C . SER A 1 100 ? -39.438 -22.501 74.204 1.00 85.00 100 SER A C 1
ATOM 764 O O . SER A 1 100 ? -38.538 -22.322 73.383 1.00 85.00 100 SER A O 1
ATOM 766 N N . GLU A 1 101 ? -40.731 -22.510 73.869 1.00 91.31 101 GLU A N 1
ATOM 767 C CA . GLU A 1 101 ? -41.237 -22.315 72.506 1.00 91.31 101 GLU A CA 1
ATOM 768 C C . GLU A 1 101 ? -40.840 -20.939 71.944 1.00 91.31 101 GLU A C 1
ATOM 770 O O . GLU A 1 101 ? -40.269 -20.846 70.854 1.00 91.31 101 GLU A O 1
ATOM 775 N N . GLN A 1 102 ? -41.046 -19.861 72.712 1.00 90.44 102 GLN A N 1
ATOM 776 C CA . GLN A 1 102 ? -40.636 -18.511 72.303 1.00 90.44 102 GLN A CA 1
ATOM 777 C C . GLN A 1 102 ? -39.119 -18.392 72.122 1.00 90.44 102 GLN A C 1
ATOM 779 O O . GLN A 1 102 ? -38.647 -17.791 71.155 1.00 90.44 102 GLN A O 1
ATOM 784 N N . LYS A 1 103 ? -38.336 -19.004 73.017 1.00 90.56 103 LYS A N 1
ATOM 785 C CA . LYS A 1 103 ? -36.872 -19.029 72.921 1.00 90.56 103 LYS A CA 1
ATOM 786 C C . LYS A 1 103 ? -36.400 -19.766 71.667 1.00 90.56 103 LYS A C 1
ATOM 788 O O . LYS A 1 103 ? -35.428 -19.352 71.038 1.00 90.56 103 LYS A O 1
ATOM 793 N N . GLN A 1 104 ? -37.084 -20.841 71.286 1.00 93.69 104 GLN A N 1
ATOM 794 C CA . GLN A 1 104 ? -36.786 -21.594 70.071 1.00 93.69 104 GLN A CA 1
ATOM 795 C C . GLN A 1 104 ? -37.142 -20.793 68.810 1.00 93.69 104 GLN A C 1
ATOM 797 O O . GLN A 1 104 ? -36.355 -20.762 67.865 1.00 93.69 104 GLN A O 1
ATOM 802 N N . HIS A 1 105 ? -38.264 -20.069 68.833 1.00 94.00 105 HIS A N 1
ATOM 803 C CA . HIS A 1 105 ? -38.649 -19.137 67.772 1.00 94.00 105 HIS A CA 1
ATOM 804 C C . HIS A 1 105 ? -37.625 -18.012 67.572 1.00 94.00 105 HIS A C 1
ATOM 806 O O . HIS A 1 105 ? -37.280 -17.699 66.433 1.00 94.00 105 HIS A O 1
ATOM 812 N N . LEU A 1 106 ? -37.100 -17.438 68.660 1.00 93.81 106 LEU A N 1
ATOM 813 C CA . LEU A 1 106 ? -36.054 -16.412 68.592 1.00 93.81 106 LEU A CA 1
ATOM 814 C C . LEU A 1 106 ? -34.773 -16.939 67.947 1.00 93.81 106 LEU A C 1
ATOM 816 O O . LEU A 1 106 ? -34.249 -16.297 67.044 1.00 93.81 106 LEU A O 1
ATOM 820 N N . ARG A 1 107 ? -34.311 -18.132 68.344 1.00 93.56 107 ARG A N 1
ATOM 821 C CA . ARG A 1 107 ? -33.128 -18.751 67.721 1.00 93.56 107 ARG A CA 1
ATOM 822 C C . ARG A 1 107 ? -33.318 -18.984 66.225 1.00 93.56 107 ARG A C 1
ATOM 824 O O . ARG A 1 107 ? -32.377 -18.801 65.463 1.00 93.56 107 ARG A O 1
ATOM 831 N N . LYS A 1 108 ? -34.525 -19.382 65.809 1.00 96.12 108 LYS A N 1
ATOM 832 C CA . LYS A 1 108 ? -34.850 -19.579 64.393 1.00 96.12 108 LYS A CA 1
ATOM 833 C C . LYS A 1 108 ? -34.836 -18.257 63.619 1.00 96.12 108 LYS A C 1
ATOM 835 O O . LYS A 1 108 ? -34.228 -18.176 62.560 1.00 96.12 108 LYS A O 1
ATOM 840 N N . LEU A 1 109 ? -35.455 -17.209 64.163 1.00 96.38 109 LEU A N 1
ATOM 841 C CA . LEU A 1 109 ? -35.416 -15.872 63.560 1.00 96.38 109 LEU A CA 1
ATOM 842 C C . LEU A 1 109 ? -33.982 -15.336 63.449 1.00 96.38 109 LEU A C 1
ATOM 844 O O . LEU A 1 109 ? -33.633 -14.726 62.443 1.00 96.38 109 LEU A O 1
ATOM 848 N N . GLU A 1 110 ? -33.143 -15.590 64.454 1.00 95.56 110 GLU A N 1
ATOM 849 C CA . GLU A 1 110 ? -31.731 -15.205 64.448 1.00 95.56 110 GLU A CA 1
ATOM 850 C C . GLU A 1 110 ? -30.933 -15.962 63.373 1.00 95.56 110 GLU A C 1
ATOM 852 O O . GLU A 1 110 ? -30.189 -15.336 62.614 1.00 95.56 110 GLU A O 1
ATOM 857 N N . SER A 1 111 ? -31.132 -17.280 63.233 1.00 95.62 111 SER A N 1
ATOM 858 C CA . SER A 1 111 ? -30.490 -18.059 62.165 1.00 95.62 111 SER A CA 1
ATOM 859 C C . SER A 1 111 ? -30.951 -17.629 60.773 1.00 95.62 111 SER A C 1
ATOM 861 O O . SER A 1 111 ? -30.124 -17.496 59.870 1.00 95.62 111 SER A O 1
ATOM 863 N N . ASP A 1 112 ? -32.248 -17.359 60.607 1.00 96.69 112 ASP A N 1
ATOM 864 C CA . ASP A 1 112 ? -32.825 -16.918 59.336 1.00 96.69 112 ASP A CA 1
ATOM 865 C C . ASP A 1 112 ? -32.297 -15.525 58.955 1.00 96.69 112 ASP A C 1
ATOM 867 O O . ASP A 1 112 ? -31.946 -15.286 57.796 1.00 96.69 112 ASP A O 1
ATOM 871 N N . LEU A 1 113 ? -32.155 -14.616 59.929 1.00 95.94 113 LEU A N 1
ATOM 872 C CA . LEU A 1 113 ? -31.550 -13.301 59.719 1.00 95.94 113 LEU A CA 1
ATOM 873 C C . LEU A 1 113 ? -30.071 -13.420 59.332 1.00 95.94 113 LEU A C 1
ATOM 875 O O . LEU A 1 113 ? -29.641 -12.786 58.367 1.00 95.94 113 LEU A O 1
ATOM 879 N N . ALA A 1 114 ? -29.295 -14.248 60.037 1.00 95.56 114 ALA A N 1
ATOM 880 C CA . ALA A 1 114 ? -27.885 -14.475 59.722 1.00 95.56 114 ALA A CA 1
ATOM 881 C C . ALA A 1 114 ? -27.707 -15.055 58.307 1.00 95.56 114 ALA A C 1
ATOM 883 O O . ALA A 1 114 ? -26.859 -14.594 57.534 1.00 95.56 114 ALA A O 1
ATOM 884 N N . GLN A 1 115 ? -28.553 -16.016 57.926 1.00 97.31 115 GLN A N 1
ATOM 885 C CA . GLN A 1 115 ? -28.567 -16.583 56.581 1.00 97.31 115 GLN A CA 1
ATOM 886 C C . GLN A 1 115 ? -28.955 -15.536 55.527 1.00 97.31 115 GLN A C 1
ATOM 888 O O . GLN A 1 115 ? -28.294 -15.431 54.490 1.00 97.31 115 GLN A O 1
ATOM 893 N N . ALA A 1 116 ? -29.988 -14.730 55.787 1.00 95.94 116 ALA A N 1
ATOM 894 C CA . ALA A 1 116 ? -30.431 -13.673 54.883 1.00 95.94 116 ALA A CA 1
ATOM 895 C C . ALA A 1 116 ? -29.340 -12.614 54.662 1.00 95.94 116 ALA A C 1
ATOM 897 O O . ALA A 1 116 ? -29.088 -12.225 53.519 1.00 95.94 116 ALA A O 1
ATOM 898 N N . LEU A 1 117 ? -28.640 -12.203 55.725 1.00 96.31 117 LEU A N 1
ATOM 899 C CA . LEU A 1 117 ? -27.518 -11.266 55.646 1.00 96.31 117 LEU A CA 1
ATOM 900 C C . LEU A 1 117 ? -26.346 -11.844 54.841 1.00 96.31 117 LEU A C 1
ATOM 902 O O . LEU A 1 117 ? -25.776 -11.141 54.004 1.00 96.31 117 LEU A O 1
ATOM 906 N N . SER A 1 118 ? -26.030 -13.130 55.016 1.00 95.75 118 SER A N 1
ATOM 907 C CA . SER A 1 118 ? -24.998 -13.818 54.226 1.00 95.75 118 SER A CA 1
ATOM 908 C C . SER A 1 118 ? -25.342 -13.849 52.728 1.00 95.75 118 SER A C 1
ATOM 910 O O . SER A 1 118 ? -24.540 -13.446 51.876 1.00 95.75 118 SER A O 1
ATOM 912 N N . VAL A 1 119 ? -26.579 -14.229 52.383 1.00 96.31 119 VAL A N 1
ATOM 913 C CA . VAL A 1 119 ? -27.063 -14.220 50.992 1.00 96.31 119 V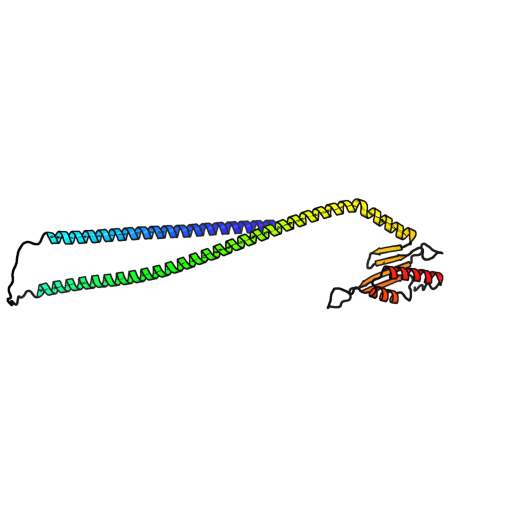AL A CA 1
ATOM 914 C C . VAL A 1 119 ? -27.063 -12.801 50.418 1.00 96.31 119 VAL A C 1
ATOM 916 O O . VAL A 1 119 ? -26.686 -12.603 49.259 1.00 96.31 119 VAL A O 1
ATOM 919 N N . GLN A 1 120 ? -27.446 -11.798 51.210 1.00 96.31 120 GLN A N 1
ATOM 920 C CA . GLN A 1 120 ? -27.434 -10.397 50.798 1.00 96.31 120 GLN A CA 1
ATOM 921 C C . GLN A 1 120 ? -26.012 -9.896 50.518 1.00 96.31 120 GLN A C 1
ATOM 923 O O . GLN A 1 120 ? -25.794 -9.250 49.491 1.00 96.31 120 GLN A O 1
ATOM 928 N N . ALA A 1 121 ? -25.042 -10.218 51.378 1.00 95.38 121 ALA A N 1
ATOM 929 C CA . ALA A 1 121 ? -23.637 -9.866 51.182 1.00 95.38 121 ALA A CA 1
ATOM 930 C C . ALA A 1 121 ? -23.075 -10.500 49.897 1.00 95.38 121 ALA A C 1
ATOM 932 O O . ALA A 1 121 ? -22.480 -9.802 49.074 1.00 95.38 121 ALA A O 1
ATOM 933 N N . SER A 1 122 ? -23.359 -11.788 49.666 1.00 95.06 122 SER A N 1
ATOM 934 C CA . SER A 1 122 ? -22.973 -12.496 48.436 1.00 95.06 122 SER A CA 1
ATOM 935 C C . SER A 1 122 ? -23.611 -11.894 47.178 1.00 95.06 122 SER A C 1
ATOM 937 O O . SER A 1 122 ? -22.960 -11.745 46.143 1.00 95.06 122 SER A O 1
ATOM 939 N N . ARG A 1 123 ? -24.893 -11.513 47.235 1.00 96.06 123 ARG A N 1
ATOM 940 C CA . ARG A 1 123 ? -25.568 -10.855 46.104 1.00 96.06 123 ARG A CA 1
ATOM 941 C C . ARG A 1 123 ? -24.991 -9.470 45.821 1.00 96.06 123 ARG A C 1
ATOM 943 O O . ARG A 1 123 ? -24.803 -9.132 44.655 1.00 96.06 123 ARG A O 1
ATOM 950 N N . ARG A 1 124 ? -24.682 -8.688 46.860 1.00 95.69 124 ARG A N 1
ATOM 951 C CA . ARG A 1 124 ? -24.068 -7.360 46.713 1.00 95.69 124 ARG A CA 1
ATOM 952 C C . ARG A 1 124 ? -22.681 -7.437 46.079 1.00 95.69 124 ARG A C 1
ATOM 954 O O . ARG A 1 124 ? -22.406 -6.653 45.175 1.00 95.69 124 ARG A O 1
ATOM 961 N N . SER A 1 125 ? -21.839 -8.388 46.486 1.00 94.88 125 SER A N 1
ATOM 962 C CA . SER A 1 125 ? -20.511 -8.552 45.879 1.00 94.88 125 SER A CA 1
ATOM 963 C C . SER A 1 125 ? -20.601 -8.973 44.409 1.00 94.88 125 SER A C 1
ATOM 965 O O . SER A 1 125 ? -19.929 -8.381 43.568 1.00 94.88 125 SER A O 1
ATOM 967 N N . LYS A 1 126 ? -21.497 -9.911 44.070 1.00 96.94 126 LYS A N 1
ATOM 968 C CA . LYS A 1 126 ? -21.759 -10.313 42.676 1.00 96.94 126 LYS A CA 1
ATOM 969 C C . LYS A 1 126 ? -22.269 -9.156 41.820 1.00 96.94 126 LYS A C 1
ATOM 971 O O . LYS A 1 126 ? -21.818 -9.000 40.690 1.00 96.94 126 LYS A O 1
ATOM 976 N N . HIS A 1 127 ? -23.181 -8.339 42.349 1.00 96.12 127 HIS A N 1
ATOM 977 C CA . HIS A 1 127 ? -23.664 -7.153 41.644 1.00 96.12 127 HIS A CA 1
ATOM 978 C C . HIS A 1 127 ? -22.522 -6.169 41.381 1.00 96.12 127 HIS A C 1
ATOM 980 O O . HIS A 1 127 ? -22.361 -5.731 40.249 1.00 96.12 127 HIS A O 1
ATOM 986 N N . LYS A 1 128 ? -21.694 -5.873 42.392 1.00 96.81 128 LYS A N 1
ATOM 987 C CA . LYS A 1 128 ? -20.529 -4.990 42.246 1.00 96.81 128 LYS A CA 1
ATOM 988 C C . LYS A 1 128 ? -19.565 -5.493 41.166 1.00 96.81 128 LYS A C 1
ATOM 990 O O . LYS A 1 128 ? -19.244 -4.739 40.255 1.00 96.81 128 LYS A O 1
ATOM 995 N N . PHE A 1 129 ? -19.189 -6.771 41.219 1.00 96.12 129 PHE A N 1
ATOM 996 C CA . PHE A 1 129 ? -18.317 -7.389 40.215 1.00 96.12 129 PHE A CA 1
ATOM 997 C C . PHE A 1 129 ? -18.912 -7.306 38.803 1.00 96.12 129 PHE A C 1
ATOM 999 O O . PHE A 1 129 ? -18.219 -6.971 37.846 1.00 96.12 129 PHE A O 1
ATOM 1006 N N . MET A 1 130 ? -20.212 -7.574 38.660 1.00 97.12 130 MET A N 1
ATOM 1007 C CA . MET A 1 130 ? -20.890 -7.483 37.369 1.00 97.12 130 MET A CA 1
ATOM 1008 C C . MET A 1 130 ? -20.929 -6.041 36.847 1.00 97.12 130 MET A C 1
ATOM 1010 O O . MET A 1 130 ? -20.697 -5.825 35.663 1.00 97.12 130 MET A O 1
ATOM 1014 N N . THR A 1 131 ? -21.166 -5.052 37.712 1.00 97.00 131 THR A N 1
ATOM 1015 C CA . THR A 1 131 ? -21.112 -3.631 37.343 1.00 97.00 131 THR A CA 1
ATOM 1016 C C . THR A 1 131 ? -19.713 -3.221 36.884 1.00 97.00 131 THR A C 1
ATOM 1018 O O . THR A 1 131 ? -19.587 -2.590 35.839 1.00 97.00 131 THR A O 1
ATOM 1021 N N . GLU A 1 132 ? -18.664 -3.618 37.608 1.00 96.62 132 GLU A N 1
ATOM 1022 C CA . GLU A 1 132 ? -17.270 -3.352 37.224 1.00 96.62 132 GLU A CA 1
ATOM 1023 C C . GLU A 1 132 ? -16.918 -4.025 35.889 1.00 96.62 132 GLU A C 1
ATOM 1025 O O . GLU A 1 132 ? -16.339 -3.392 35.008 1.00 96.62 132 GLU A O 1
ATOM 1030 N N . SER A 1 133 ? -17.344 -5.276 35.689 1.00 96.62 133 SER A N 1
ATOM 1031 C CA . SER A 1 133 ? -17.152 -6.009 34.434 1.00 96.62 133 SER A CA 1
ATOM 1032 C C . SER A 1 133 ? -17.868 -5.341 33.253 1.00 96.62 133 SER A C 1
ATOM 1034 O O . SER A 1 133 ? -17.270 -5.180 32.187 1.00 96.62 133 SER A O 1
ATOM 1036 N N . ILE A 1 134 ? -19.113 -4.886 33.437 1.00 97.75 134 ILE A N 1
ATOM 1037 C CA . ILE A 1 134 ? -19.856 -4.130 32.417 1.00 97.75 134 ILE A CA 1
ATOM 1038 C C . ILE A 1 134 ? -19.143 -2.815 32.112 1.00 97.75 134 ILE A C 1
ATOM 1040 O O . ILE A 1 134 ? -18.955 -2.489 30.942 1.00 97.75 134 ILE A O 1
ATOM 1044 N N . SER A 1 135 ? -18.709 -2.081 33.138 1.00 97.81 135 SER A N 1
ATOM 1045 C CA . SER A 1 135 ? -18.005 -0.809 32.963 1.00 97.81 135 SER A CA 1
ATOM 1046 C C . SER A 1 135 ? -16.702 -0.998 32.185 1.00 97.81 135 SER A C 1
ATOM 1048 O O . SER A 1 135 ? -16.452 -0.271 31.227 1.00 97.81 135 SER A O 1
ATOM 1050 N N . ASN A 1 136 ? -15.913 -2.019 32.528 1.00 97.69 136 ASN A N 1
ATOM 1051 C CA . ASN A 1 136 ? -14.679 -2.351 31.819 1.00 97.69 136 ASN A CA 1
ATOM 1052 C C . ASN A 1 136 ? -14.950 -2.749 30.356 1.00 97.69 136 ASN A C 1
ATOM 1054 O O . ASN A 1 136 ? -14.302 -2.265 29.432 1.00 97.69 136 ASN A O 1
ATOM 1058 N N . THR A 1 137 ? -15.962 -3.588 30.119 1.00 96.75 137 THR A N 1
ATOM 1059 C CA . THR A 1 137 ? -16.345 -3.999 28.756 1.00 96.75 137 THR A CA 1
ATOM 1060 C C . THR A 1 137 ? -16.875 -2.818 27.934 1.00 96.75 137 THR A C 1
ATOM 1062 O O . THR A 1 137 ? -16.662 -2.752 26.728 1.00 96.75 137 THR A O 1
ATOM 1065 N N . THR A 1 138 ? -17.543 -1.859 28.575 1.00 97.56 138 THR A N 1
ATOM 1066 C CA . THR A 1 138 ? -18.036 -0.642 27.915 1.00 97.56 138 THR A CA 1
ATOM 1067 C C . THR A 1 138 ? -16.869 0.251 27.497 1.00 97.56 138 THR A C 1
ATOM 1069 O O . THR A 1 138 ? -16.814 0.664 26.342 1.00 97.56 138 THR A O 1
ATOM 1072 N N . ALA A 1 139 ? -15.891 0.454 28.386 1.00 97.12 139 ALA A N 1
ATOM 1073 C CA . ALA A 1 139 ? -14.691 1.235 28.091 1.00 97.12 139 ALA A CA 1
ATOM 1074 C C . ALA A 1 139 ? -13.860 0.621 26.951 1.00 97.12 139 ALA A C 1
ATOM 1076 O O . ALA A 1 139 ? -13.422 1.326 26.042 1.00 97.12 139 ALA A O 1
ATOM 1077 N N . THR A 1 140 ? -13.683 -0.705 26.946 1.00 97.25 140 THR A N 1
ATOM 1078 C CA . THR A 1 140 ? -12.957 -1.384 25.859 1.00 97.25 140 THR A CA 1
ATOM 1079 C C . THR A 1 140 ? -13.708 -1.311 24.531 1.00 97.25 140 THR A C 1
ATOM 1081 O O . THR A 1 140 ? -13.084 -1.106 23.492 1.00 97.25 140 THR A O 1
ATOM 1084 N N . ASN A 1 141 ? -15.039 -1.417 24.538 1.00 97.62 141 ASN A N 1
ATOM 1085 C CA . ASN A 1 141 ? -15.848 -1.284 23.326 1.00 97.62 141 ASN A CA 1
ATOM 1086 C C . ASN A 1 141 ? -15.764 0.133 22.738 1.00 97.62 141 ASN A C 1
ATOM 1088 O O . ASN A 1 141 ? -15.598 0.290 21.531 1.00 97.62 141 ASN A O 1
ATOM 1092 N N . GLU A 1 142 ? -15.807 1.161 23.586 1.00 97.44 142 GLU A N 1
ATOM 1093 C CA . GLU A 1 142 ? -15.656 2.554 23.164 1.00 97.44 142 GLU A CA 1
ATOM 1094 C C . GLU A 1 142 ? -14.268 2.823 22.566 1.00 97.44 142 GLU A C 1
ATOM 1096 O O . GLU A 1 142 ? -14.162 3.409 21.486 1.00 97.44 142 GLU A O 1
ATOM 1101 N N . HIS A 1 143 ? -13.213 2.280 23.181 1.00 97.81 143 HIS A N 1
ATOM 1102 C CA . HIS A 1 143 ? -11.860 2.342 22.630 1.00 97.81 143 HIS A CA 1
ATOM 1103 C C . HIS A 1 143 ? -11.750 1.654 21.258 1.00 97.81 143 HIS A C 1
ATOM 1105 O O . HIS A 1 143 ? -11.237 2.241 20.304 1.00 97.81 143 HIS A O 1
ATOM 1111 N N . LEU A 1 144 ? -12.282 0.433 21.122 1.00 97.81 144 LEU A N 1
ATOM 1112 C CA . LEU A 1 144 ? -12.297 -0.293 19.847 1.00 97.81 144 LEU A CA 1
ATOM 1113 C C . LEU A 1 144 ? -13.099 0.445 18.773 1.00 97.81 144 LEU A C 1
ATOM 1115 O O . LEU A 1 144 ? -12.716 0.439 17.603 1.00 97.81 144 LEU A O 1
ATOM 1119 N N . ARG A 1 145 ? -14.198 1.102 19.154 1.00 97.81 145 ARG A N 1
ATOM 1120 C CA . ARG A 1 145 ? -15.009 1.909 18.242 1.00 97.81 145 ARG A CA 1
ATOM 1121 C C . ARG A 1 145 ? -14.215 3.096 17.700 1.00 97.81 145 ARG A C 1
ATOM 1123 O O . ARG A 1 145 ? -14.249 3.323 16.493 1.00 97.81 145 ARG A O 1
ATOM 1130 N N . HIS A 1 146 ? -13.476 3.799 18.560 1.00 97.81 146 HIS A N 1
ATOM 1131 C CA . HIS A 1 146 ? -12.591 4.888 18.143 1.00 97.81 146 HIS A CA 1
ATOM 1132 C C . HIS A 1 146 ? -11.519 4.388 17.164 1.00 97.81 146 HIS A C 1
ATOM 1134 O O . HIS A 1 146 ? -11.357 4.945 16.081 1.00 97.81 146 HIS A O 1
ATOM 1140 N N . LEU A 1 147 ? -10.849 3.279 17.495 1.00 97.81 147 LEU A N 1
ATOM 1141 C CA . LEU A 1 147 ? -9.847 2.642 16.633 1.00 97.81 147 LEU A CA 1
ATOM 1142 C C . LEU A 1 147 ? -10.424 2.232 15.269 1.00 97.81 147 LEU A C 1
ATOM 1144 O O . LEU A 1 147 ? -9.791 2.427 14.236 1.00 97.81 147 LEU A O 1
ATOM 1148 N N . ALA A 1 148 ? -11.641 1.688 15.242 1.00 97.44 148 ALA A N 1
ATOM 1149 C CA . ALA A 1 148 ? -12.308 1.305 14.003 1.00 97.44 148 ALA A CA 1
ATOM 1150 C C . ALA A 1 148 ? -12.686 2.514 13.131 1.00 97.44 148 ALA A C 1
ATOM 1152 O O . ALA A 1 148 ? -12.648 2.409 11.906 1.00 97.44 148 ALA A O 1
ATOM 1153 N N . MET A 1 149 ? -13.061 3.644 13.738 1.00 97.25 149 MET A N 1
ATOM 1154 C CA . MET A 1 149 ? -13.348 4.884 13.009 1.00 97.25 149 MET A CA 1
ATOM 1155 C C . MET A 1 149 ? -12.077 5.490 12.410 1.00 97.25 149 MET A C 1
ATOM 1157 O O . MET A 1 149 ? -12.070 5.812 11.226 1.00 97.25 149 MET A O 1
ATOM 1161 N N . ASP A 1 150 ? -10.993 5.551 13.181 1.00 97.06 150 ASP A N 1
ATOM 1162 C CA . ASP A 1 150 ? -9.685 6.038 12.727 1.00 97.06 150 ASP A CA 1
ATOM 1163 C C . ASP A 1 150 ? -9.133 5.203 11.554 1.00 97.06 150 ASP A C 1
ATOM 1165 O O . ASP A 1 150 ? -8.756 5.720 10.498 1.00 97.06 150 ASP A O 1
ATOM 1169 N N . ARG A 1 151 ? -9.217 3.869 11.667 1.00 95.88 151 ARG A N 1
ATOM 1170 C CA . ARG A 1 151 ? -8.851 2.947 10.579 1.00 95.88 151 ARG A CA 1
ATOM 1171 C C . ARG A 1 151 ? -9.708 3.109 9.324 1.00 95.88 151 ARG A C 1
ATOM 1173 O O . ARG A 1 151 ? -9.227 2.831 8.230 1.00 95.88 151 ARG A O 1
ATOM 1180 N N . ARG A 1 152 ? -10.971 3.524 9.455 1.00 96.62 152 ARG A N 1
ATOM 1181 C CA . ARG A 1 152 ? -11.824 3.825 8.296 1.00 96.62 152 ARG A CA 1
ATOM 1182 C C . ARG A 1 152 ? -11.430 5.148 7.647 1.00 96.62 152 ARG A C 1
ATOM 1184 O O . ARG A 1 152 ? -11.252 5.143 6.438 1.00 96.62 152 ARG A O 1
ATOM 1191 N N . SER A 1 153 ? -11.214 6.209 8.429 1.00 97.06 153 SER A N 1
ATOM 1192 C CA . SER A 1 153 ? -10.775 7.518 7.908 1.00 97.06 153 SER A CA 1
ATOM 1193 C C . SER A 1 153 ? -9.494 7.389 7.090 1.00 97.06 153 SER A C 1
ATOM 1195 O O . SER A 1 153 ? -9.467 7.730 5.914 1.00 97.06 153 SER A O 1
ATOM 1197 N N . THR A 1 154 ? -8.469 6.772 7.680 1.00 95.62 154 THR A N 1
ATOM 1198 C CA . THR A 1 154 ? -7.160 6.574 7.035 1.00 95.62 154 THR A CA 1
ATOM 1199 C C . THR A 1 154 ? -7.248 5.757 5.745 1.00 95.62 154 THR A C 1
ATOM 1201 O O . THR A 1 154 ? -6.598 6.073 4.749 1.00 95.62 154 THR A O 1
ATOM 1204 N N . ARG A 1 155 ? -8.072 4.704 5.727 1.00 97.31 155 ARG A N 1
ATOM 1205 C CA . ARG A 1 155 ? -8.307 3.908 4.518 1.00 97.31 155 ARG A CA 1
ATOM 1206 C C . ARG A 1 155 ? -9.024 4.721 3.440 1.00 97.31 155 ARG A C 1
ATOM 1208 O O . ARG A 1 155 ? -8.671 4.598 2.272 1.00 97.31 155 ARG A O 1
ATOM 1215 N N . ASP A 1 156 ? -10.024 5.508 3.813 1.00 97.31 156 ASP A N 1
ATOM 1216 C CA . ASP A 1 156 ? -10.815 6.292 2.866 1.00 97.31 156 ASP A CA 1
ATOM 1217 C C . ASP A 1 156 ? -9.966 7.444 2.276 1.00 97.31 156 ASP A C 1
ATOM 1219 O O . ASP A 1 156 ? -10.011 7.692 1.073 1.00 97.31 156 ASP A O 1
ATOM 1223 N N . GLU A 1 157 ? -9.089 8.063 3.074 1.00 96.38 157 GLU A N 1
ATOM 1224 C CA . GLU A 1 157 ? -8.060 9.010 2.611 1.00 96.38 157 GLU A CA 1
ATOM 1225 C C . GLU A 1 157 ? -7.096 8.367 1.602 1.00 96.38 157 GLU A C 1
ATOM 1227 O O . GLU A 1 157 ? -6.849 8.926 0.532 1.00 96.38 157 GLU A O 1
ATOM 1232 N N . CYS A 1 158 ? -6.591 7.166 1.905 1.00 95.06 158 CYS A N 1
ATOM 1233 C CA . CYS A 1 158 ? -5.718 6.418 1.001 1.00 95.06 158 CYS A CA 1
ATOM 1234 C C . CYS A 1 158 ? -6.431 6.051 -0.309 1.00 95.06 158 CYS A C 1
ATOM 1236 O O . CYS A 1 158 ? -5.860 6.205 -1.386 1.00 95.06 158 CYS A O 1
ATOM 1238 N N . MET A 1 159 ? -7.694 5.627 -0.237 1.00 96.19 159 MET A N 1
ATOM 1239 C CA . MET A 1 159 ? -8.502 5.302 -1.413 1.00 96.19 159 MET A CA 1
ATOM 1240 C C . MET A 1 159 ? -8.699 6.517 -2.322 1.00 96.19 159 MET A C 1
ATOM 1242 O O . MET A 1 159 ? -8.551 6.398 -3.536 1.00 96.19 159 MET A O 1
ATOM 1246 N N . ASN A 1 160 ? -8.959 7.689 -1.739 1.00 96.56 160 ASN A N 1
ATOM 1247 C CA . ASN A 1 160 ? -9.072 8.937 -2.489 1.00 96.56 160 ASN A CA 1
ATOM 1248 C C . ASN A 1 160 ? -7.739 9.328 -3.141 1.00 96.56 160 ASN A C 1
ATOM 1250 O O . ASN A 1 160 ? -7.718 9.711 -4.308 1.00 96.56 160 ASN A O 1
ATOM 1254 N N . ALA A 1 161 ? -6.622 9.189 -2.420 1.00 96.12 161 ALA A N 1
ATOM 1255 C CA . ALA A 1 161 ? -5.295 9.461 -2.968 1.00 96.12 161 ALA A CA 1
ATOM 1256 C C . ALA A 1 161 ? -4.960 8.534 -4.148 1.00 96.12 161 ALA A C 1
ATOM 1258 O O . ALA A 1 161 ? -4.541 9.016 -5.198 1.00 96.12 161 ALA A O 1
ATOM 1259 N N . ILE A 1 162 ? -5.212 7.227 -4.008 1.00 96.12 162 ILE A N 1
ATOM 1260 C CA . ILE A 1 162 ? -5.010 6.241 -5.080 1.00 96.12 162 ILE A CA 1
ATOM 1261 C C . ILE A 1 162 ? -5.917 6.555 -6.273 1.00 96.12 162 ILE A C 1
ATOM 1263 O O . ILE A 1 162 ? -5.456 6.536 -7.409 1.00 96.12 162 ILE A O 1
ATOM 1267 N N . SER A 1 163 ? -7.192 6.875 -6.033 1.00 96.25 163 SER A N 1
ATOM 1268 C CA . SER A 1 163 ? -8.133 7.204 -7.107 1.00 96.25 163 SER A CA 1
ATOM 1269 C C . SER A 1 163 ? -7.707 8.445 -7.892 1.00 96.25 163 SER A C 1
ATOM 1271 O O . SER A 1 163 ? -7.865 8.466 -9.109 1.00 96.25 163 SER A O 1
ATOM 1273 N N . ASN A 1 164 ? -7.174 9.467 -7.216 1.00 94.44 164 ASN A N 1
ATOM 1274 C CA . ASN A 1 164 ? -6.658 10.662 -7.881 1.00 94.44 164 ASN A CA 1
ATOM 1275 C C . ASN A 1 164 ? -5.406 10.336 -8.704 1.00 94.44 164 ASN A C 1
ATOM 1277 O O . ASN A 1 164 ? -5.353 10.680 -9.878 1.00 94.44 164 ASN A O 1
ATOM 1281 N N . GLN A 1 165 ? -4.449 9.597 -8.131 1.00 94.94 165 GLN A N 1
ATOM 1282 C CA . GLN A 1 165 ? -3.232 9.196 -8.845 1.00 94.94 165 GLN A CA 1
ATOM 1283 C C . GLN A 1 165 ? -3.524 8.333 -10.075 1.00 94.94 165 GLN A C 1
ATOM 1285 O O . GLN A 1 165 ? -2.907 8.531 -11.115 1.00 94.94 165 GLN A O 1
ATOM 1290 N N . LEU A 1 166 ? -4.473 7.396 -9.983 1.00 93.12 166 LEU A N 1
ATOM 1291 C CA . LEU A 1 166 ? -4.879 6.578 -11.129 1.00 93.12 166 LEU A CA 1
ATOM 1292 C C . LEU A 1 166 ? -5.452 7.433 -12.260 1.00 93.12 166 LEU A C 1
ATOM 1294 O O . LEU A 1 166 ? -5.129 7.198 -13.418 1.00 93.12 166 LEU A O 1
ATOM 1298 N N . LYS A 1 167 ? -6.254 8.446 -11.926 1.00 93.69 167 LYS A N 1
ATOM 1299 C CA . LYS A 1 167 ? -6.811 9.374 -12.913 1.00 93.69 167 LYS A CA 1
ATOM 1300 C C . LYS A 1 167 ? -5.726 10.229 -13.577 1.00 93.69 167 LYS A C 1
ATOM 1302 O O . LYS A 1 167 ? -5.796 10.471 -14.779 1.00 93.69 167 LYS A O 1
ATOM 1307 N N . ASP A 1 168 ? -4.729 10.668 -12.811 1.00 90.38 168 ASP A N 1
ATOM 1308 C CA . ASP A 1 168 ? -3.588 11.420 -13.343 1.00 90.38 168 ASP A CA 1
ATOM 1309 C C . ASP A 1 168 ? -2.743 10.550 -14.292 1.00 90.38 168 ASP A C 1
ATOM 1311 O O . ASP A 1 168 ? -2.344 11.016 -15.358 1.00 90.38 168 ASP A O 1
ATOM 1315 N N . ILE A 1 169 ? -2.521 9.274 -13.947 1.00 89.19 169 ILE A N 1
ATOM 1316 C CA . ILE A 1 169 ? -1.833 8.300 -14.812 1.00 89.19 169 ILE A CA 1
ATOM 1317 C C . ILE A 1 169 ? -2.626 8.061 -16.099 1.00 89.19 169 ILE A C 1
ATOM 1319 O O . ILE A 1 169 ? -2.052 8.155 -17.177 1.00 89.19 169 ILE A O 1
ATOM 1323 N N . GLU A 1 170 ? -3.936 7.824 -16.007 1.00 88.38 170 GLU A N 1
ATOM 1324 C CA . GLU A 1 170 ? -4.801 7.612 -17.176 1.00 88.38 170 GLU A CA 1
ATOM 1325 C C . GLU A 1 170 ? -4.771 8.823 -18.127 1.00 88.38 170 GLU A C 1
ATOM 1327 O O . GLU A 1 170 ? -4.709 8.667 -19.347 1.00 88.38 170 GLU A O 1
ATOM 1332 N N . SER A 1 171 ? -4.741 10.044 -17.579 1.00 84.19 171 SER A N 1
ATOM 1333 C CA . SER A 1 171 ? -4.581 11.267 -18.374 1.00 84.19 171 SER A CA 1
ATOM 1334 C C . SER A 1 171 ? -3.217 11.339 -19.068 1.00 84.19 171 SER A C 1
ATOM 1336 O O . SER A 1 171 ? -3.150 11.738 -20.228 1.00 84.19 171 SER A O 1
ATOM 1338 N N . LEU A 1 172 ? -2.135 10.969 -18.377 1.00 80.25 172 LEU A N 1
ATOM 1339 C CA . LEU A 1 172 ? -0.781 10.961 -18.942 1.00 80.25 172 LEU A CA 1
ATOM 1340 C C . LEU A 1 172 ? -0.613 9.892 -20.029 1.00 80.25 172 LEU A C 1
ATOM 1342 O O . LEU A 1 172 ? 0.012 10.155 -21.056 1.00 80.25 172 LEU A O 1
ATOM 1346 N N . GLU A 1 173 ? -1.178 8.702 -19.829 1.00 77.19 173 GLU A N 1
ATOM 1347 C CA . GLU A 1 173 ? -1.160 7.622 -20.820 1.00 77.19 173 GLU A CA 1
ATOM 1348 C C . GLU A 1 173 ? -1.890 8.052 -22.099 1.00 77.19 173 GLU A C 1
ATOM 1350 O O . GLU A 1 173 ? -1.309 7.972 -23.185 1.00 77.19 173 GLU A O 1
ATOM 1355 N N . ALA A 1 174 ? -3.084 8.642 -21.966 1.00 75.69 174 ALA A N 1
ATOM 1356 C CA . ALA A 1 174 ? -3.858 9.160 -23.095 1.00 75.69 174 ALA A CA 1
ATOM 1357 C C . ALA A 1 174 ? -3.130 10.268 -23.886 1.00 75.69 174 ALA A C 1
ATOM 1359 O O . ALA A 1 174 ? -3.288 10.367 -25.105 1.00 75.69 174 ALA A O 1
ATOM 1360 N N . GLU A 1 175 ? -2.315 11.098 -23.225 1.00 69.12 175 GLU A N 1
ATOM 1361 C CA . GLU A 1 175 ? -1.453 12.080 -23.898 1.00 69.12 175 GLU A CA 1
ATOM 1362 C C . GLU A 1 175 ? -0.250 11.427 -24.603 1.00 69.12 175 GLU A C 1
ATOM 1364 O O . GLU A 1 175 ? 0.171 11.878 -25.675 1.00 69.12 175 GLU A O 1
ATOM 1369 N N . SER A 1 176 ? 0.305 10.353 -24.033 1.00 64.12 176 SER A N 1
ATOM 1370 C CA . SER A 1 176 ? 1.483 9.662 -24.567 1.00 64.12 176 SER A CA 1
ATOM 1371 C C . SER A 1 176 ? 1.178 8.799 -25.797 1.00 64.12 176 SER A C 1
ATOM 1373 O O . SER A 1 176 ? 1.961 8.816 -26.752 1.00 64.12 176 SER A O 1
ATOM 1375 N N . ASP A 1 177 ? 0.013 8.148 -25.842 1.00 59.25 177 ASP A N 1
ATOM 1376 C CA . ASP A 1 177 ? -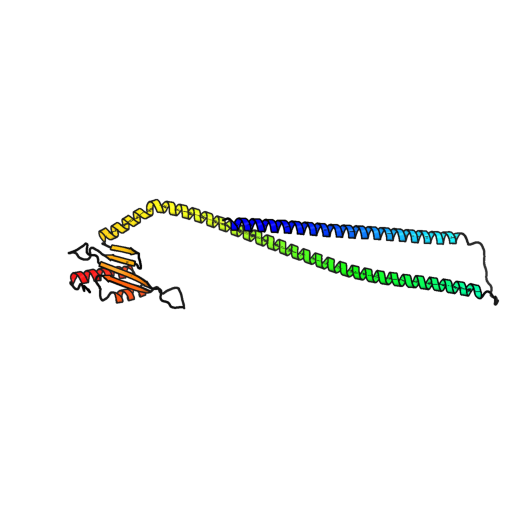0.406 7.277 -26.950 1.00 59.25 177 ASP A CA 1
ATOM 1377 C C . ASP A 1 177 ? -0.595 8.046 -28.272 1.00 59.25 177 ASP A C 1
ATOM 1379 O O . ASP A 1 177 ? -0.473 7.489 -29.363 1.00 59.25 177 ASP A O 1
ATOM 1383 N N . ALA A 1 178 ? -0.842 9.360 -28.214 1.00 59.28 178 ALA A N 1
ATOM 1384 C CA . ALA A 1 178 ? -1.015 10.191 -29.405 1.00 59.28 178 ALA A CA 1
ATOM 1385 C C . ALA A 1 178 ? 0.313 10.671 -30.039 1.00 59.28 178 ALA A C 1
ATOM 1387 O O . ALA A 1 178 ? 0.349 10.957 -31.248 1.00 59.28 178 ALA A O 1
ATOM 1388 N N . ASN A 1 179 ? 1.391 10.782 -29.246 1.00 54.66 179 ASN A N 1
ATOM 1389 C CA . ASN A 1 179 ? 2.612 11.514 -29.620 1.00 54.66 179 ASN A CA 1
ATOM 1390 C C . ASN A 1 179 ? 3.933 10.737 -29.412 1.00 54.66 179 ASN A C 1
ATOM 1392 O O . ASN A 1 179 ? 4.896 10.974 -30.143 1.00 54.66 179 ASN A O 1
ATOM 1396 N N . GLY A 1 180 ? 3.998 9.805 -28.455 1.00 56.38 180 GLY A N 1
ATOM 1397 C CA . GLY A 1 180 ? 5.221 9.071 -28.105 1.00 56.38 180 GLY A CA 1
ATOM 1398 C C . GLY A 1 180 ? 5.678 8.092 -29.188 1.00 56.38 180 GLY A C 1
ATOM 1399 O O . GLY A 1 180 ? 6.850 8.102 -29.573 1.00 56.38 180 GLY A O 1
ATOM 1400 N N . ASP A 1 181 ? 4.740 7.326 -29.746 1.00 60.41 181 ASP A N 1
ATOM 1401 C CA . ASP A 1 181 ? 5.015 6.231 -30.686 1.00 60.41 181 ASP A CA 1
ATOM 1402 C C . ASP A 1 181 ? 5.681 6.718 -31.990 1.00 60.41 181 ASP A C 1
ATOM 1404 O O . ASP A 1 181 ? 6.744 6.245 -32.395 1.00 60.41 181 ASP A O 1
ATOM 1408 N N . LYS A 1 182 ? 5.155 7.805 -32.571 1.00 67.25 182 LYS A N 1
ATOM 1409 C CA . LYS A 1 182 ? 5.680 8.396 -33.818 1.00 67.25 182 LYS A CA 1
ATOM 1410 C C . LYS A 1 182 ? 7.109 8.920 -33.672 1.00 67.25 182 LYS A C 1
ATOM 1412 O O . LYS A 1 182 ? 7.886 8.879 -34.627 1.00 67.25 182 LYS A O 1
ATOM 1417 N N . SER A 1 183 ? 7.462 9.449 -32.499 1.00 73.12 183 SER A N 1
ATOM 1418 C CA . SER A 1 183 ? 8.787 10.030 -32.252 1.00 73.12 183 SER A CA 1
ATOM 1419 C C . SER A 1 183 ? 9.867 8.956 -32.086 1.00 73.12 183 SER A C 1
ATOM 1421 O O . SER A 1 183 ? 10.956 9.094 -32.650 1.00 73.12 183 SER A O 1
ATOM 1423 N N . LEU A 1 184 ? 9.544 7.858 -31.390 1.00 80.69 184 LEU A N 1
ATOM 1424 C CA . LEU A 1 184 ? 10.426 6.707 -31.209 1.00 80.69 184 LEU A CA 1
ATOM 1425 C C . LEU A 1 184 ? 10.633 5.968 -32.532 1.00 80.69 184 LEU A C 1
ATOM 1427 O O . LEU A 1 184 ? 11.772 5.693 -32.902 1.00 80.69 184 LEU A O 1
ATOM 1431 N N . GLU A 1 185 ? 9.557 5.699 -33.271 1.00 81.19 185 GLU A N 1
ATOM 1432 C CA . GLU A 1 185 ? 9.627 5.050 -34.582 1.00 81.19 185 GLU A CA 1
ATOM 1433 C C . GLU A 1 185 ? 10.473 5.875 -35.561 1.00 81.19 185 GLU A C 1
ATOM 1435 O O . GLU A 1 185 ? 11.360 5.348 -36.239 1.00 81.19 185 GLU A O 1
ATOM 1440 N N . THR A 1 186 ? 10.285 7.200 -35.552 1.00 84.00 186 THR A N 1
ATOM 1441 C CA . THR A 1 186 ? 11.122 8.120 -36.324 1.00 84.00 186 THR A CA 1
ATOM 1442 C C . THR A 1 186 ? 12.584 7.998 -35.903 1.00 84.00 186 THR A C 1
ATOM 1444 O O . THR A 1 186 ? 13.446 7.814 -36.760 1.00 84.00 186 THR A O 1
ATOM 1447 N N . ALA A 1 187 ? 12.890 8.062 -34.603 1.00 84.81 187 ALA A N 1
ATOM 1448 C CA . ALA A 1 187 ? 14.258 7.940 -34.103 1.00 84.81 187 ALA A CA 1
ATOM 1449 C C . ALA A 1 187 ? 14.900 6.599 -34.496 1.00 84.81 187 ALA A C 1
ATOM 1451 O O . ALA A 1 187 ? 16.008 6.599 -35.030 1.00 84.81 187 ALA A O 1
ATOM 1452 N N . LEU A 1 188 ? 14.202 5.473 -34.316 1.00 85.75 188 LEU A N 1
ATOM 1453 C CA . LEU A 1 188 ? 14.668 4.140 -34.716 1.00 85.75 188 LEU A CA 1
ATOM 1454 C C . LEU A 1 188 ? 14.980 4.078 -36.217 1.00 85.75 188 LEU A C 1
ATOM 1456 O O . LEU A 1 188 ? 16.036 3.573 -36.604 1.00 85.75 188 LEU A O 1
ATOM 1460 N N . MET A 1 189 ? 14.129 4.680 -37.053 1.00 87.12 189 MET A N 1
ATOM 1461 C CA . MET A 1 189 ? 14.396 4.834 -38.483 1.00 87.12 189 MET A CA 1
ATOM 1462 C C . MET A 1 189 ? 15.666 5.665 -38.743 1.00 87.12 189 MET A C 1
ATOM 1464 O O . MET A 1 189 ? 16.443 5.306 -39.626 1.00 87.12 189 MET A O 1
ATOM 1468 N N . TRP A 1 190 ? 15.927 6.748 -37.998 1.00 91.50 190 TRP A N 1
ATOM 1469 C CA . TRP A 1 190 ? 17.176 7.519 -38.134 1.00 91.50 190 TRP A CA 1
ATOM 1470 C C . TRP A 1 190 ? 18.410 6.689 -37.747 1.00 91.50 190 TRP A C 1
ATOM 1472 O O . TRP A 1 190 ? 19.407 6.714 -38.474 1.00 91.50 190 TRP A O 1
ATOM 1482 N N . TYR A 1 191 ? 18.352 5.918 -36.658 1.00 89.19 191 TYR A N 1
ATOM 1483 C CA . TYR A 1 191 ? 19.456 5.047 -36.234 1.00 89.19 191 TYR A CA 1
ATOM 1484 C C . TYR A 1 191 ? 19.774 3.968 -37.278 1.00 89.19 191 TYR A C 1
ATOM 1486 O O . TYR A 1 191 ? 20.942 3.775 -37.629 1.00 89.19 191 TYR A O 1
ATOM 1494 N N . ASP A 1 192 ? 18.764 3.330 -37.866 1.00 89.31 192 ASP A N 1
ATOM 1495 C CA . ASP A 1 192 ? 18.991 2.368 -38.946 1.00 89.31 192 ASP A CA 1
ATOM 1496 C C . ASP A 1 192 ? 19.474 3.050 -40.241 1.00 89.31 192 ASP A C 1
ATOM 1498 O O . ASP A 1 192 ? 20.449 2.640 -40.882 1.00 89.31 192 ASP A O 1
ATOM 1502 N N . LYS A 1 193 ? 18.849 4.169 -40.618 1.00 89.38 193 LYS A N 1
ATOM 1503 C CA . LYS A 1 193 ? 19.168 4.876 -41.861 1.00 89.38 193 LYS A CA 1
ATOM 1504 C C . LYS A 1 193 ? 20.578 5.461 -41.869 1.00 89.38 193 LYS A C 1
ATOM 1506 O O . LYS A 1 193 ? 21.250 5.350 -42.894 1.00 89.38 193 LYS A O 1
ATOM 1511 N N . PHE A 1 194 ? 21.044 6.054 -40.773 1.00 87.50 194 PHE A N 1
ATOM 1512 C CA . PHE A 1 194 ? 22.337 6.750 -40.745 1.00 87.50 194 PHE A CA 1
ATOM 1513 C C . PHE A 1 194 ? 23.460 5.920 -40.144 1.00 87.50 194 PHE A C 1
ATOM 1515 O O . PHE A 1 194 ? 24.579 5.972 -40.645 1.00 87.50 194 PHE A O 1
ATOM 1522 N N . LEU A 1 195 ? 23.176 5.139 -39.102 1.00 89.00 195 LEU A N 1
ATOM 1523 C CA . LEU A 1 195 ? 24.198 4.345 -38.419 1.00 89.00 195 LEU A CA 1
ATOM 1524 C C . LEU A 1 195 ? 24.167 2.879 -38.838 1.00 89.00 195 LEU A C 1
ATOM 1526 O O . LEU A 1 195 ? 25.086 2.130 -38.500 1.00 89.00 195 LEU A O 1
ATOM 1530 N N . GLY A 1 196 ? 23.125 2.455 -39.555 1.00 91.12 196 GLY A N 1
ATOM 1531 C CA . GLY A 1 196 ? 22.941 1.049 -39.868 1.00 91.12 196 GLY A CA 1
ATOM 1532 C C . GLY A 1 196 ? 22.764 0.209 -38.621 1.00 91.12 196 GLY A C 1
ATOM 1533 O O . GLY A 1 196 ? 23.276 -0.898 -38.564 1.00 91.12 196 GLY A O 1
ATOM 1534 N N . PHE A 1 197 ? 22.176 0.780 -37.574 1.00 92.38 197 PHE A N 1
ATOM 1535 C CA . PHE A 1 197 ? 22.142 0.184 -36.252 1.00 92.38 197 PHE A CA 1
ATOM 1536 C C . PHE A 1 197 ? 20.716 -0.156 -35.855 1.00 92.38 197 PHE A C 1
ATOM 1538 O O . PHE A 1 197 ? 19.845 0.711 -35.870 1.00 92.38 197 PHE A O 1
ATOM 1545 N N . GLN A 1 198 ? 20.503 -1.407 -35.461 1.00 91.56 198 GLN A N 1
ATOM 1546 C CA . GLN A 1 198 ? 19.221 -1.894 -34.973 1.00 91.56 198 GLN A CA 1
ATOM 1547 C C . GLN A 1 198 ? 19.426 -2.730 -33.711 1.00 91.56 198 GLN A C 1
ATOM 1549 O O . GLN A 1 198 ? 20.416 -3.455 -33.580 1.00 91.56 198 GLN A O 1
ATOM 1554 N N . VAL A 1 199 ? 18.460 -2.654 -32.799 1.00 89.31 199 VAL A N 1
ATOM 1555 C CA . VAL A 1 199 ? 18.406 -3.484 -31.593 1.00 89.31 199 VAL A CA 1
ATOM 1556 C C . VAL A 1 199 ? 17.106 -4.274 -31.627 1.00 89.31 199 VAL A C 1
ATOM 1558 O O . VAL A 1 199 ? 16.034 -3.696 -31.785 1.00 89.31 199 VAL A O 1
ATOM 1561 N N . VAL A 1 200 ? 17.203 -5.595 -31.505 1.00 88.25 200 VAL A N 1
ATOM 1562 C CA . VAL A 1 200 ? 16.066 -6.519 -31.572 1.00 88.25 200 VAL A CA 1
ATOM 1563 C C . VAL A 1 200 ? 15.981 -7.298 -30.263 1.00 88.25 200 VAL A C 1
ATOM 1565 O O . VAL A 1 200 ? 16.956 -7.926 -29.846 1.00 88.25 200 VAL A O 1
ATOM 1568 N N . GLY A 1 201 ? 14.813 -7.253 -29.620 1.00 81.38 201 GLY A N 1
ATOM 1569 C CA . GLY A 1 201 ? 14.515 -8.027 -28.413 1.00 81.38 201 GLY A CA 1
ATOM 1570 C C . GLY A 1 201 ? 14.014 -9.442 -28.728 1.00 81.38 201 GLY A C 1
ATOM 1571 O O . GLY A 1 201 ? 13.297 -9.646 -29.707 1.00 81.38 201 GLY A O 1
ATOM 1572 N N . GLY A 1 202 ? 14.392 -10.416 -27.897 1.00 77.25 202 GLY A N 1
ATOM 1573 C CA . GLY A 1 202 ? 13.987 -11.825 -27.981 1.00 77.25 202 GLY A CA 1
ATOM 1574 C C . GLY A 1 202 ? 14.477 -12.618 -26.761 1.00 77.25 202 GLY A C 1
ATOM 1575 O O . GLY A 1 202 ? 14.382 -12.128 -25.642 1.00 77.25 202 GLY A O 1
ATOM 1576 N N . GLU A 1 203 ? 15.063 -13.805 -26.970 1.00 72.50 203 GLU A N 1
ATOM 1577 C CA . GLU A 1 203 ? 15.758 -14.596 -25.922 1.00 72.50 203 GLU A CA 1
ATOM 1578 C C . GLU A 1 203 ? 16.976 -13.858 -25.309 1.00 72.50 203 GLU A C 1
ATOM 1580 O O . GLU A 1 203 ? 17.507 -14.247 -24.273 1.00 72.50 203 GLU A O 1
ATOM 1585 N N . GLY A 1 204 ? 17.375 -12.746 -25.930 1.00 82.06 204 GLY A N 1
ATOM 1586 C CA . GLY A 1 204 ? 18.357 -11.780 -25.457 1.00 82.06 204 GLY A CA 1
ATOM 1587 C C . GLY A 1 204 ? 18.212 -10.443 -26.173 1.00 82.06 204 GLY A C 1
ATOM 1588 O O . GLY A 1 204 ? 17.241 -10.211 -26.902 1.00 82.06 204 GLY A O 1
ATOM 1589 N N . VAL A 1 205 ? 19.205 -9.572 -26.002 1.00 87.19 205 VAL A N 1
ATOM 1590 C CA . VAL A 1 205 ? 19.303 -8.306 -26.735 1.00 87.19 205 VAL A CA 1
ATOM 1591 C C . VAL A 1 205 ? 20.265 -8.491 -27.904 1.00 87.19 205 VAL A C 1
ATOM 1593 O O . VAL A 1 205 ? 21.477 -8.625 -27.714 1.00 87.19 205 VAL A O 1
ATOM 1596 N N . LYS A 1 206 ? 19.724 -8.506 -29.126 1.00 90.69 206 LYS A N 1
ATOM 1597 C CA . LYS A 1 206 ? 20.507 -8.638 -30.356 1.00 90.69 206 LYS A CA 1
ATOM 1598 C C . LYS A 1 206 ? 20.794 -7.272 -30.958 1.00 90.69 206 LYS A C 1
ATOM 1600 O O . LYS A 1 206 ? 19.879 -6.526 -31.293 1.00 90.69 206 LYS A O 1
ATOM 1605 N N . PHE A 1 207 ? 22.069 -6.989 -31.162 1.00 91.69 207 PHE A N 1
ATOM 1606 C CA . PHE A 1 207 ? 22.561 -5.804 -31.842 1.00 91.69 207 PHE A CA 1
ATOM 1607 C C . PHE A 1 207 ? 22.890 -6.174 -33.280 1.00 91.69 207 PHE A C 1
ATOM 1609 O O . PHE A 1 207 ? 23.610 -7.142 -33.528 1.00 91.69 207 PHE A O 1
ATOM 1616 N N . VAL A 1 208 ? 22.347 -5.419 -34.229 1.00 91.88 208 VAL A N 1
ATOM 1617 C CA . VAL A 1 208 ? 22.533 -5.640 -35.661 1.00 91.88 208 VAL A CA 1
ATOM 1618 C C . VAL A 1 208 ? 23.129 -4.386 -36.274 1.00 91.88 208 VAL A C 1
ATOM 1620 O O . VAL A 1 208 ? 22.625 -3.278 -36.091 1.00 91.88 208 VAL A O 1
ATOM 1623 N N . PHE A 1 209 ? 24.201 -4.585 -37.026 1.00 92.75 209 PHE A N 1
ATOM 1624 C CA . PHE A 1 209 ? 24.868 -3.572 -37.810 1.00 92.75 209 PHE A CA 1
ATOM 1625 C C . PHE A 1 209 ? 24.770 -3.897 -39.298 1.00 92.75 209 PHE A C 1
ATOM 1627 O O . PHE A 1 209 ? 25.027 -5.021 -39.723 1.00 92.75 209 PHE A O 1
ATOM 1634 N N . ASN A 1 210 ? 24.444 -2.890 -40.092 1.00 90.00 210 ASN A N 1
ATOM 1635 C CA . ASN A 1 210 ? 24.674 -2.838 -41.527 1.00 90.00 210 ASN A CA 1
ATOM 1636 C C . ASN A 1 210 ? 25.640 -1.678 -41.832 1.00 90.00 210 ASN A C 1
ATOM 1638 O O . ASN A 1 210 ? 26.112 -0.996 -40.914 1.00 90.00 210 ASN A O 1
ATOM 1642 N N . LYS A 1 211 ? 25.984 -1.482 -43.109 1.00 88.38 211 LYS A N 1
ATOM 1643 C CA . LYS A 1 211 ? 26.905 -0.425 -43.579 1.00 88.38 211 LYS A CA 1
ATOM 1644 C C . LYS A 1 211 ? 28.292 -0.482 -42.929 1.00 88.38 211 LYS A C 1
ATOM 1646 O O . LYS A 1 211 ? 28.961 0.536 -42.774 1.00 88.38 211 LYS A O 1
ATOM 1651 N N . ILE A 1 212 ? 28.714 -1.678 -42.526 1.00 87.50 212 ILE A N 1
ATOM 1652 C CA . ILE A 1 212 ? 30.077 -1.945 -42.053 1.00 87.50 212 ILE A CA 1
ATOM 1653 C C . ILE A 1 212 ? 31.000 -2.185 -43.246 1.00 87.50 212 ILE A C 1
ATOM 1655 O O . ILE A 1 212 ? 32.083 -1.612 -43.318 1.00 87.50 212 ILE A O 1
ATOM 1659 N N . ASP A 1 213 ? 30.551 -3.014 -44.188 1.00 85.94 213 ASP A N 1
ATOM 1660 C CA . ASP A 1 213 ? 31.271 -3.311 -45.419 1.00 85.94 213 ASP A CA 1
ATOM 1661 C C . ASP A 1 213 ? 30.922 -2.275 -46.491 1.00 85.94 213 ASP A C 1
ATOM 1663 O O . ASP A 1 213 ? 29.775 -2.173 -46.924 1.00 85.94 213 ASP A O 1
ATOM 1667 N N . VAL A 1 214 ? 31.919 -1.499 -46.922 1.00 83.62 214 VAL A N 1
ATOM 1668 C CA . VAL A 1 214 ? 31.755 -0.487 -47.978 1.00 83.62 214 VAL A CA 1
ATOM 1669 C C . VAL A 1 214 ? 31.426 -1.142 -49.326 1.00 83.62 214 VAL A C 1
ATOM 1671 O O . VAL A 1 214 ? 30.742 -0.532 -50.143 1.00 83.62 214 VAL A O 1
ATOM 1674 N N . GLN A 1 215 ? 31.876 -2.381 -49.554 1.00 83.50 215 GLN A N 1
ATOM 1675 C CA . GLN A 1 215 ? 31.604 -3.129 -50.785 1.00 83.50 215 GLN A CA 1
ATOM 1676 C C . GLN A 1 215 ? 30.206 -3.750 -50.782 1.00 83.50 215 GLN A C 1
ATOM 1678 O O . GLN A 1 215 ? 29.595 -3.905 -51.838 1.00 83.50 215 GLN A O 1
ATOM 1683 N N . ASN A 1 216 ? 29.689 -4.096 -49.601 1.00 85.06 216 ASN A N 1
ATOM 1684 C CA . ASN A 1 216 ? 28.357 -4.664 -49.433 1.00 85.06 216 ASN A CA 1
ATOM 1685 C C . ASN A 1 216 ? 27.626 -4.018 -48.240 1.00 85.06 216 ASN A C 1
ATOM 1687 O O . ASN A 1 216 ? 27.570 -4.607 -47.154 1.00 85.06 216 ASN A O 1
ATOM 1691 N N . PRO A 1 217 ? 27.043 -2.818 -48.423 1.00 84.88 217 PRO A N 1
ATOM 1692 C CA . PRO A 1 217 ? 26.450 -2.051 -47.328 1.00 84.88 217 PRO A CA 1
ATOM 1693 C C . PRO A 1 217 ? 25.238 -2.737 -46.683 1.00 84.88 217 PRO A C 1
ATOM 1695 O O . PRO A 1 217 ? 24.933 -2.461 -45.523 1.00 84.88 217 PRO A O 1
ATOM 1698 N N . ASP A 1 218 ? 24.582 -3.660 -47.386 1.00 87.00 218 ASP A N 1
ATOM 1699 C CA . ASP A 1 218 ? 23.428 -4.408 -46.874 1.00 87.00 218 ASP A CA 1
ATOM 1700 C C . ASP A 1 218 ? 23.827 -5.659 -46.075 1.00 87.00 218 ASP A C 1
ATOM 1702 O O . ASP A 1 218 ? 22.978 -6.315 -45.459 1.00 87.00 218 ASP A O 1
ATOM 1706 N N . LYS A 1 219 ? 25.123 -5.999 -46.045 1.00 88.19 219 LYS A N 1
ATOM 1707 C CA . LYS A 1 219 ? 25.634 -7.117 -45.255 1.00 88.19 219 LYS A CA 1
ATOM 1708 C C . LYS A 1 219 ? 25.416 -6.858 -43.767 1.00 88.19 219 LYS A C 1
ATOM 1710 O O . LYS A 1 219 ? 25.832 -5.833 -43.226 1.00 88.19 219 LYS A O 1
ATOM 1715 N N . LYS A 1 220 ? 24.784 -7.825 -43.101 1.00 89.38 220 LYS A N 1
ATOM 1716 C CA . LYS A 1 220 ? 24.455 -7.750 -41.677 1.00 89.38 220 LYS A CA 1
ATOM 1717 C C . LYS A 1 220 ? 25.539 -8.404 -40.829 1.00 89.38 220 LYS A C 1
ATOM 1719 O O . LYS A 1 220 ? 25.949 -9.531 -41.092 1.00 89.38 220 LYS A O 1
ATOM 1724 N N . TYR A 1 221 ? 25.937 -7.690 -39.790 1.00 89.88 221 TYR A N 1
ATOM 1725 C CA . TYR A 1 221 ? 26.823 -8.121 -38.719 1.00 89.88 221 TYR A CA 1
ATOM 1726 C C . TYR A 1 221 ? 26.001 -8.064 -37.443 1.00 89.88 221 TYR A C 1
ATOM 1728 O O . TYR A 1 221 ? 25.252 -7.110 -37.242 1.00 89.88 221 TYR A O 1
ATOM 1736 N N . SER A 1 222 ? 26.072 -9.068 -36.585 1.00 90.00 222 SER A N 1
ATOM 1737 C CA . SER A 1 222 ? 25.239 -9.060 -35.387 1.00 90.00 222 SER A CA 1
ATOM 1738 C C . SER A 1 222 ? 25.869 -9.804 -34.240 1.00 90.00 222 SER A C 1
ATOM 1740 O O . SER A 1 222 ? 26.530 -10.817 -34.451 1.00 90.00 222 SER A O 1
ATOM 1742 N N . PHE A 1 223 ? 25.582 -9.351 -33.028 1.00 89.56 223 PHE A N 1
ATOM 1743 C CA . PHE A 1 223 ? 25.869 -10.108 -31.824 1.00 89.56 223 PHE A CA 1
ATOM 1744 C C . PHE A 1 223 ? 24.677 -10.066 -30.866 1.00 89.56 223 PHE A C 1
ATOM 1746 O O . PHE A 1 223 ? 23.854 -9.153 -30.918 1.00 89.56 223 PHE A O 1
ATOM 1753 N N . CYS A 1 224 ? 24.560 -11.067 -30.001 1.00 87.00 224 CYS A N 1
ATOM 1754 C CA . CYS A 1 224 ? 23.496 -11.178 -29.012 1.00 87.00 224 CYS A CA 1
ATOM 1755 C C . CYS A 1 224 ? 24.090 -11.237 -27.613 1.00 87.00 224 CYS A C 1
ATOM 1757 O O . CYS A 1 224 ? 24.981 -12.048 -27.358 1.00 87.00 224 CYS A O 1
ATOM 1759 N N . ILE A 1 225 ? 23.572 -10.397 -26.723 1.00 87.50 225 ILE A N 1
ATOM 1760 C CA . ILE A 1 225 ? 23.882 -10.424 -25.299 1.00 87.50 225 ILE A CA 1
ATOM 1761 C C . ILE A 1 225 ? 22.706 -11.046 -24.550 1.00 87.50 225 ILE A C 1
ATOM 1763 O O . ILE A 1 225 ? 21.569 -10.601 -24.715 1.00 87.50 225 ILE A O 1
ATOM 1767 N N . ASN A 1 226 ? 23.001 -11.998 -23.666 1.00 83.31 226 ASN A N 1
ATOM 1768 C CA . ASN A 1 226 ? 22.050 -12.501 -22.682 1.00 83.31 226 ASN A CA 1
ATOM 1769 C C . ASN A 1 226 ? 22.496 -12.111 -21.275 1.00 83.31 226 ASN A C 1
ATOM 1771 O O . ASN A 1 226 ? 23.689 -12.113 -20.952 1.00 83.31 226 ASN A O 1
ATOM 1775 N N . LEU A 1 227 ? 21.512 -11.808 -20.433 1.00 77.81 227 LEU A N 1
ATOM 1776 C CA . LEU A 1 227 ? 21.717 -11.620 -19.008 1.00 77.81 227 LEU A CA 1
ATOM 1777 C C . LEU A 1 227 ? 21.471 -12.960 -18.326 1.00 77.81 227 LEU A C 1
ATOM 1779 O O . LEU A 1 227 ? 20.357 -13.478 -18.366 1.00 77.81 227 LEU A O 1
ATOM 1783 N N . LEU A 1 228 ? 22.516 -13.524 -17.727 1.00 69.06 228 LEU A N 1
ATOM 1784 C CA . LEU A 1 228 ? 22.400 -14.754 -16.959 1.00 69.06 228 LEU A CA 1
ATOM 1785 C C . LEU A 1 228 ? 22.284 -14.414 -15.473 1.00 69.06 228 LEU A C 1
ATOM 1787 O O . LEU A 1 228 ? 23.142 -13.718 -14.918 1.00 69.06 228 LEU A O 1
ATOM 1791 N N . GLU A 1 229 ? 21.233 -14.924 -14.833 1.00 60.28 229 GLU A N 1
ATOM 1792 C CA . GLU A 1 229 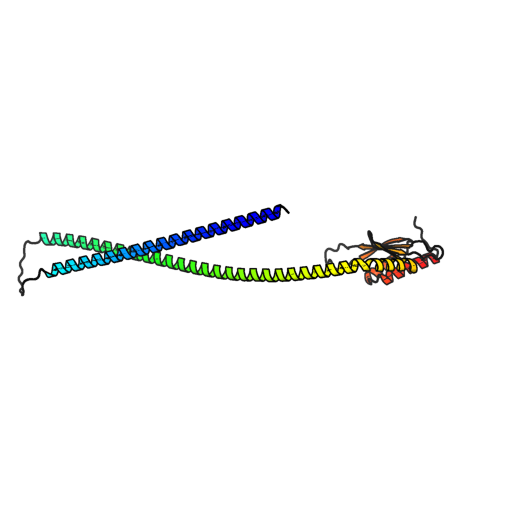? 21.136 -14.957 -13.376 1.00 60.28 229 GLU A CA 1
ATOM 1793 C C . GLU A 1 229 ? 22.091 -16.048 -12.884 1.00 60.28 229 GLU A C 1
ATOM 1795 O O . GLU A 1 229 ? 21.946 -17.223 -13.222 1.00 60.28 229 GLU A O 1
ATOM 1800 N N . LYS A 1 230 ? 23.134 -15.665 -12.145 1.00 56.94 230 LYS A N 1
ATOM 1801 C CA . LYS A 1 230 ? 23.969 -16.655 -11.467 1.00 56.94 230 LYS A CA 1
ATOM 1802 C C . LYS A 1 230 ? 23.216 -17.153 -10.241 1.00 56.94 230 LYS A C 1
ATOM 1804 O O . LYS A 1 230 ? 22.909 -16.364 -9.349 1.00 56.94 230 LYS A O 1
ATOM 1809 N N . ASP A 1 231 ? 22.992 -18.463 -10.175 1.00 52.12 231 ASP A N 1
ATOM 1810 C CA . ASP A 1 231 ? 22.504 -19.153 -8.981 1.00 52.12 231 ASP A CA 1
ATOM 1811 C C . ASP A 1 231 ? 23.555 -19.078 -7.865 1.00 52.12 231 ASP A C 1
ATOM 1813 O O . ASP A 1 231 ? 24.333 -20.002 -7.626 1.00 52.12 231 ASP A O 1
ATOM 1817 N N . THR A 1 232 ? 23.606 -17.955 -7.157 1.00 48.69 232 THR A N 1
ATOM 1818 C CA . THR A 1 232 ? 24.271 -17.878 -5.859 1.00 48.69 232 THR A CA 1
ATOM 1819 C C . THR A 1 232 ? 23.209 -17.601 -4.818 1.00 48.69 232 THR A C 1
ATOM 1821 O O . THR A 1 232 ? 22.713 -16.485 -4.677 1.00 48.69 232 THR A O 1
ATOM 1824 N N . SER A 1 233 ? 22.856 -18.651 -4.084 1.00 53.38 233 SER A N 1
ATOM 1825 C CA . SER A 1 233 ? 21.864 -18.710 -3.010 1.00 53.38 233 SER A CA 1
ATOM 1826 C C . SER A 1 233 ? 22.201 -17.869 -1.763 1.00 53.38 233 SER A C 1
ATOM 1828 O O . SER A 1 233 ? 21.772 -18.196 -0.660 1.00 53.38 233 SER A O 1
ATOM 1830 N N . THR A 1 234 ? 22.906 -16.748 -1.925 1.00 48.88 234 THR A N 1
ATOM 1831 C CA . THR A 1 234 ? 23.121 -15.736 -0.888 1.00 48.88 234 THR A CA 1
ATOM 1832 C C . THR A 1 234 ? 23.426 -14.390 -1.565 1.00 48.88 234 THR A C 1
ATOM 1834 O O . THR A 1 234 ? 24.421 -14.287 -2.268 1.00 48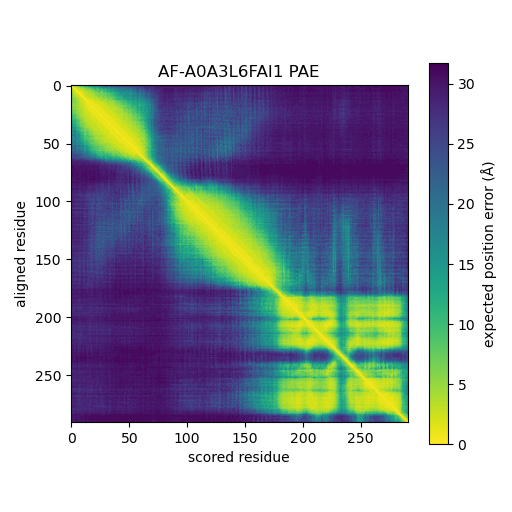.88 234 THR A O 1
ATOM 1837 N N . LEU A 1 235 ? 22.589 -13.367 -1.323 1.00 44.75 235 LEU A N 1
ATOM 1838 C CA . LEU A 1 235 ? 22.628 -11.981 -1.863 1.00 44.75 235 LEU A CA 1
ATOM 1839 C C . LEU A 1 235 ? 22.074 -11.771 -3.288 1.00 44.75 235 LEU A C 1
ATOM 1841 O O . LEU A 1 235 ? 22.777 -11.498 -4.255 1.00 44.75 235 LEU A O 1
ATOM 1845 N N . LYS A 1 236 ? 20.742 -11.785 -3.360 1.00 48.38 236 LYS A N 1
ATOM 1846 C CA . LYS A 1 236 ? 19.884 -11.656 -4.548 1.00 48.38 236 LYS A CA 1
ATOM 1847 C C . LYS A 1 236 ? 19.796 -10.243 -5.168 1.00 48.38 236 LYS A C 1
ATOM 1849 O O . LYS A 1 236 ? 18.718 -9.865 -5.608 1.00 48.38 236 LYS A O 1
ATOM 1854 N N . PHE A 1 237 ? 20.856 -9.425 -5.165 1.00 41.84 237 PHE A N 1
ATOM 1855 C CA . PHE A 1 237 ? 20.702 -8.023 -5.604 1.00 41.84 237 PHE A CA 1
ATOM 1856 C C . PHE A 1 237 ? 21.740 -7.402 -6.537 1.00 41.84 237 PHE A C 1
ATOM 1858 O O . PHE A 1 237 ? 21.461 -6.298 -6.995 1.00 41.84 237 PHE A O 1
ATOM 1865 N N . LEU A 1 238 ? 22.883 -8.012 -6.880 1.00 44.59 238 LEU A N 1
ATOM 1866 C CA . LEU A 1 238 ? 23.842 -7.240 -7.692 1.00 44.59 238 LEU A CA 1
ATOM 1867 C C . LEU A 1 238 ? 24.902 -8.015 -8.484 1.00 44.59 238 LEU A C 1
ATOM 1869 O O . LEU A 1 238 ? 26.051 -7.607 -8.468 1.00 44.59 238 LEU A O 1
ATOM 1873 N N . PHE A 1 239 ? 24.569 -9.085 -9.204 1.00 47.91 239 PHE A N 1
ATOM 1874 C CA . PHE A 1 239 ? 25.484 -9.591 -10.243 1.00 47.91 239 PHE A CA 1
ATOM 1875 C C . PHE A 1 239 ? 24.700 -10.232 -11.393 1.00 47.91 239 PHE A C 1
ATOM 1877 O O . PHE A 1 239 ? 24.633 -11.452 -11.515 1.00 47.91 239 PHE A O 1
ATOM 1884 N N . LEU A 1 240 ? 24.093 -9.401 -12.248 1.00 56.47 240 LEU A N 1
ATOM 1885 C CA . LEU A 1 240 ? 23.708 -9.853 -13.585 1.00 56.47 240 LEU A CA 1
ATOM 1886 C C . LEU A 1 240 ? 25.002 -9.978 -14.394 1.00 56.47 240 LEU A C 1
ATOM 1888 O O . LEU A 1 240 ? 25.667 -8.974 -14.632 1.00 56.47 240 LEU A O 1
ATOM 1892 N N . SER A 1 241 ? 25.383 -11.197 -14.782 1.00 61.94 241 SER A N 1
ATOM 1893 C CA . SER A 1 241 ? 26.513 -11.383 -15.696 1.00 61.94 241 SER A CA 1
ATOM 1894 C C . SER A 1 241 ? 26.017 -11.374 -17.134 1.00 61.94 241 SER A C 1
ATOM 1896 O O . SER A 1 241 ? 25.194 -12.206 -17.521 1.00 61.94 241 SER A O 1
ATOM 1898 N N . ILE A 1 242 ? 26.537 -10.437 -17.914 1.00 66.19 242 ILE A N 1
ATOM 1899 C CA . ILE A 1 242 ? 26.344 -10.335 -19.354 1.00 66.19 242 ILE A CA 1
ATOM 1900 C C . ILE A 1 242 ? 27.240 -11.369 -20.035 1.00 66.19 242 ILE A C 1
ATOM 1902 O O . ILE A 1 242 ? 28.438 -11.441 -19.763 1.00 66.19 242 ILE A O 1
ATOM 1906 N N . THR A 1 243 ? 26.659 -12.162 -20.932 1.00 73.31 243 THR A N 1
ATOM 1907 C CA . THR A 1 243 ? 27.389 -13.093 -21.803 1.00 73.31 243 THR A CA 1
ATOM 1908 C C . THR A 1 243 ? 27.006 -12.843 -23.256 1.00 73.31 243 THR A C 1
ATOM 1910 O O . THR A 1 243 ? 25.841 -12.571 -23.552 1.00 73.31 243 THR A O 1
ATOM 1913 N N . VAL A 1 244 ? 27.978 -12.905 -24.172 1.00 70.62 244 VAL A N 1
ATOM 1914 C CA . VAL A 1 244 ? 27.695 -12.890 -25.614 1.00 70.62 244 VAL A CA 1
ATOM 1915 C C . VAL A 1 244 ? 27.384 -14.316 -26.041 1.00 70.62 244 VAL A C 1
ATOM 1917 O O . VAL A 1 244 ? 28.217 -15.205 -25.908 1.00 70.62 244 VAL A O 1
ATOM 1920 N N . VAL A 1 245 ? 26.166 -14.528 -26.528 1.00 64.19 245 VAL A N 1
ATOM 1921 C CA . VAL A 1 245 ? 25.648 -15.859 -26.881 1.00 64.19 245 VAL A CA 1
ATOM 1922 C C . VAL A 1 245 ? 25.923 -16.203 -28.333 1.00 64.19 245 VAL A C 1
ATOM 1924 O O . VAL A 1 245 ? 26.147 -17.357 -28.679 1.00 64.19 245 VAL A O 1
ATOM 1927 N N . TRP A 1 246 ? 25.910 -15.196 -29.200 1.00 70.94 246 TRP A N 1
ATOM 1928 C CA . TRP A 1 246 ? 26.093 -15.391 -30.629 1.00 70.94 246 TRP A CA 1
ATOM 1929 C C . TRP A 1 246 ? 26.745 -14.150 -31.224 1.00 70.94 246 TRP A C 1
ATOM 1931 O O . TRP A 1 246 ? 26.290 -13.047 -30.939 1.00 70.94 246 TRP A O 1
ATOM 1941 N N . CYS A 1 247 ? 27.794 -14.317 -32.027 1.00 80.38 247 CYS A N 1
ATOM 1942 C CA . CYS A 1 247 ? 28.477 -13.244 -32.748 1.00 80.38 247 CYS A CA 1
ATOM 1943 C C . CYS A 1 247 ? 28.718 -13.702 -34.191 1.00 80.38 247 CYS A C 1
ATOM 1945 O O . CYS A 1 247 ? 29.286 -14.770 -34.414 1.00 80.38 247 CYS A O 1
ATOM 1947 N N . VAL A 1 248 ? 28.233 -12.932 -35.166 1.00 78.81 248 VAL A N 1
ATOM 1948 C CA . VAL A 1 248 ? 28.345 -13.237 -36.597 1.00 78.81 248 VAL A CA 1
ATOM 1949 C C . VAL A 1 248 ? 28.822 -11.992 -37.334 1.00 78.81 248 VAL A C 1
ATOM 1951 O O . VAL A 1 248 ? 28.092 -10.992 -37.351 1.00 78.81 248 VAL A O 1
ATOM 1954 N N . PRO A 1 249 ? 29.990 -12.041 -37.996 1.00 77.44 249 PRO A N 1
ATOM 1955 C CA . PRO A 1 249 ? 31.008 -13.106 -37.965 1.00 77.44 249 PRO A CA 1
ATOM 1956 C C . PRO A 1 249 ? 31.639 -13.276 -36.569 1.00 77.44 249 PRO A C 1
ATOM 1958 O O . PRO A 1 249 ? 31.546 -12.367 -35.751 1.00 77.44 249 PRO A O 1
ATOM 1961 N N . SER A 1 250 ? 32.275 -14.421 -36.294 1.00 76.00 250 SER A N 1
ATOM 1962 C CA . SER A 1 250 ? 32.996 -14.628 -35.027 1.00 76.00 250 SER A CA 1
ATOM 1963 C C . SER A 1 250 ? 34.186 -13.674 -34.924 1.00 76.00 250 SER A C 1
ATOM 1965 O O . SER A 1 250 ? 34.862 -13.420 -35.920 1.00 76.00 250 SER A O 1
ATOM 1967 N N . VAL A 1 251 ? 34.433 -13.157 -33.723 1.00 77.38 251 VAL A N 1
ATOM 1968 C CA . VAL A 1 251 ? 35.490 -12.184 -33.438 1.00 77.38 251 VAL A CA 1
ATOM 1969 C C . VAL A 1 251 ? 36.249 -12.647 -32.197 1.00 77.38 251 VAL A C 1
ATOM 1971 O O . VAL A 1 251 ? 35.619 -12.911 -31.173 1.00 77.38 251 VAL A O 1
ATOM 1974 N N . ASP A 1 252 ? 37.575 -12.740 -32.291 1.00 72.62 252 ASP A N 1
ATOM 1975 C CA . ASP A 1 252 ? 38.408 -13.404 -31.279 1.00 72.62 252 ASP A CA 1
ATOM 1976 C C . ASP A 1 252 ? 38.464 -12.648 -29.932 1.00 72.62 252 ASP A C 1
ATOM 1978 O O . ASP A 1 252 ? 38.383 -13.283 -28.882 1.00 72.62 252 ASP A O 1
ATOM 1982 N N . ASP A 1 253 ? 38.475 -11.306 -29.917 1.00 76.00 253 ASP A N 1
ATOM 1983 C CA . ASP A 1 253 ? 38.575 -10.529 -28.658 1.00 76.00 253 ASP A CA 1
ATOM 1984 C C . ASP A 1 253 ? 37.214 -10.196 -28.004 1.00 76.00 253 ASP A C 1
ATOM 1986 O O . ASP A 1 253 ? 37.129 -9.418 -27.049 1.00 76.00 253 ASP A O 1
ATOM 1990 N N . ALA A 1 254 ? 36.113 -10.790 -28.479 1.00 77.56 254 ALA A N 1
ATOM 1991 C CA . ALA A 1 254 ? 34.777 -10.511 -27.945 1.00 77.56 254 ALA A CA 1
ATOM 1992 C C . ALA A 1 254 ? 34.630 -10.911 -26.460 1.00 77.56 254 ALA A C 1
ATOM 1994 O O . ALA A 1 254 ? 33.890 -10.269 -25.713 1.00 77.56 254 ALA A O 1
ATOM 1995 N N . GLU A 1 255 ? 35.343 -11.947 -26.005 1.00 80.19 255 GLU A N 1
ATOM 1996 C CA . GLU A 1 255 ? 35.300 -12.406 -24.609 1.00 80.19 255 GLU A CA 1
ATOM 1997 C C . GLU A 1 255 ? 35.931 -11.390 -23.637 1.00 80.19 255 GLU A C 1
ATOM 1999 O O . GLU A 1 255 ? 35.446 -11.212 -22.516 1.00 80.19 255 GLU A O 1
ATOM 2004 N N . GLU A 1 256 ? 36.990 -10.692 -24.059 1.00 82.56 256 GLU A N 1
ATOM 2005 C CA . GLU A 1 256 ? 37.642 -9.652 -23.256 1.00 82.56 256 GLU A CA 1
ATOM 2006 C C . GLU A 1 256 ? 36.731 -8.431 -23.097 1.00 82.56 256 GLU A C 1
ATOM 2008 O O . GLU A 1 256 ? 36.543 -7.940 -21.982 1.00 82.56 256 GLU A O 1
ATOM 2013 N N . LEU A 1 257 ? 36.064 -8.018 -24.177 1.00 82.94 257 LEU A N 1
ATOM 2014 C CA . LEU A 1 257 ? 35.077 -6.940 -24.131 1.00 82.94 257 LEU A CA 1
ATOM 2015 C C . LEU A 1 257 ? 33.894 -7.274 -23.213 1.00 82.94 257 LEU A C 1
ATOM 2017 O O . LEU A 1 257 ? 33.377 -6.397 -22.525 1.00 82.94 257 LEU A O 1
ATOM 2021 N N . VAL A 1 258 ? 33.467 -8.538 -23.151 1.00 83.94 258 VAL A N 1
ATOM 2022 C CA . VAL A 1 258 ? 32.413 -8.971 -22.218 1.00 83.94 258 VAL A CA 1
ATOM 2023 C C . VAL A 1 258 ? 32.880 -8.876 -20.766 1.00 83.94 258 VAL A C 1
ATOM 2025 O O . VAL A 1 258 ? 32.096 -8.501 -19.891 1.00 83.94 258 VAL A O 1
ATOM 2028 N N . LYS A 1 259 ? 34.148 -9.190 -20.484 1.00 82.81 259 LYS A N 1
ATOM 2029 C CA . LYS A 1 259 ? 34.729 -9.010 -19.144 1.00 82.81 259 LYS A CA 1
ATOM 2030 C C . LYS A 1 259 ? 34.778 -7.529 -18.771 1.00 82.81 259 LYS A C 1
ATOM 2032 O O . LYS A 1 259 ? 34.347 -7.184 -17.672 1.00 82.81 259 LYS A O 1
ATOM 2037 N N . ASP A 1 260 ? 35.213 -6.664 -19.686 1.00 83.38 260 ASP A N 1
ATOM 2038 C CA . ASP A 1 260 ? 35.216 -5.213 -19.470 1.00 83.38 260 ASP A CA 1
ATOM 2039 C C . ASP A 1 260 ? 33.800 -4.655 -19.262 1.00 83.38 260 ASP A C 1
ATOM 2041 O O . ASP A 1 260 ? 33.569 -3.892 -18.325 1.00 83.38 260 ASP A O 1
ATOM 2045 N N . LEU A 1 261 ? 32.815 -5.101 -20.051 1.00 84.06 261 LEU A N 1
ATOM 2046 C CA . LEU A 1 261 ? 31.414 -4.700 -19.896 1.00 84.06 261 LEU A CA 1
ATOM 2047 C C . LEU A 1 261 ? 30.843 -5.117 -18.536 1.00 84.06 261 LEU A C 1
ATOM 2049 O O . LEU A 1 261 ? 30.152 -4.330 -17.897 1.00 84.06 261 LEU A O 1
ATOM 2053 N N . ASN A 1 262 ? 31.153 -6.324 -18.061 1.00 82.31 262 ASN A N 1
ATOM 2054 C CA . ASN A 1 262 ? 30.719 -6.781 -16.738 1.00 82.31 262 ASN A CA 1
ATOM 2055 C C . ASN A 1 262 ? 31.357 -5.982 -15.586 1.00 82.31 262 ASN A C 1
ATOM 2057 O O . ASN A 1 262 ? 30.770 -5.900 -14.509 1.00 82.31 262 ASN A O 1
ATOM 2061 N N . CYS A 1 263 ? 32.538 -5.394 -15.795 1.00 81.31 263 CYS A N 1
ATOM 2062 C CA . CYS A 1 263 ? 33.225 -4.568 -14.799 1.00 81.31 263 CYS A CA 1
ATOM 2063 C C . CYS A 1 263 ? 32.792 -3.095 -14.846 1.00 81.31 263 CYS A C 1
ATOM 2065 O O . CYS A 1 263 ? 32.635 -2.465 -13.801 1.00 81.31 263 CYS A O 1
ATOM 2067 N N . SER A 1 264 ? 32.629 -2.535 -16.045 1.00 83.56 264 SER A N 1
ATOM 2068 C CA . SER A 1 264 ? 32.369 -1.107 -16.267 1.00 83.56 264 SER A CA 1
ATOM 2069 C C . SER A 1 264 ? 30.885 -0.764 -16.416 1.00 83.56 264 SER A C 1
ATOM 2071 O O . SER A 1 264 ? 30.506 0.389 -16.214 1.00 83.56 264 SER A O 1
ATOM 2073 N N . ASN A 1 265 ? 30.052 -1.746 -16.780 1.00 80.81 265 ASN A N 1
ATOM 2074 C CA . ASN A 1 265 ? 28.655 -1.581 -17.190 1.00 80.81 265 ASN A CA 1
ATOM 2075 C C . ASN A 1 265 ? 28.459 -0.534 -18.313 1.00 80.81 265 ASN A C 1
ATOM 2077 O O . ASN A 1 265 ? 27.381 0.044 -18.463 1.00 80.81 265 ASN A O 1
ATOM 2081 N N . ASP A 1 266 ? 29.502 -0.268 -19.109 1.00 86.12 266 ASP A N 1
ATOM 2082 C CA . ASP A 1 266 ? 29.481 0.728 -20.182 1.00 86.12 266 ASP A CA 1
ATOM 2083 C C . ASP A 1 266 ? 29.094 0.083 -21.520 1.00 86.12 266 ASP A C 1
ATOM 2085 O O . ASP A 1 266 ? 29.928 -0.248 -22.370 1.00 86.12 266 ASP A O 1
ATOM 2089 N N . LEU A 1 267 ? 27.783 -0.096 -21.711 1.00 86.56 267 LEU A N 1
ATOM 2090 C CA . LEU A 1 267 ? 27.239 -0.693 -22.932 1.00 86.56 267 LEU A CA 1
ATOM 2091 C C . LEU A 1 267 ? 27.587 0.125 -24.184 1.00 86.56 267 LEU A C 1
ATOM 2093 O O . LEU A 1 267 ? 27.786 -0.445 -25.254 1.00 86.56 267 LEU A O 1
ATOM 2097 N N . TYR A 1 268 ? 27.686 1.451 -24.068 1.00 87.50 268 TYR A N 1
ATOM 2098 C CA . TYR A 1 268 ? 28.017 2.310 -25.201 1.00 87.50 268 TYR A CA 1
ATOM 2099 C C . TYR A 1 268 ? 29.435 2.036 -25.711 1.00 87.50 268 TYR A C 1
ATOM 2101 O O . TYR A 1 268 ? 29.622 1.815 -26.912 1.00 87.50 268 TYR A O 1
ATOM 2109 N N . LYS A 1 269 ? 30.428 1.997 -24.811 1.00 90.00 269 LYS A N 1
ATOM 2110 C CA . LYS A 1 269 ? 31.808 1.649 -25.178 1.00 90.00 269 LYS A CA 1
ATOM 2111 C C . LYS A 1 269 ? 31.901 0.244 -25.755 1.00 90.00 269 LYS A C 1
ATOM 2113 O O . LYS A 1 269 ? 32.546 0.065 -26.784 1.00 90.00 269 LYS A O 1
ATOM 2118 N N . PHE A 1 270 ? 31.204 -0.716 -25.152 1.00 89.25 270 PHE A N 1
ATOM 2119 C CA . PHE A 1 270 ? 31.179 -2.092 -25.636 1.00 89.25 270 PHE A CA 1
ATOM 2120 C C . PHE A 1 270 ? 30.620 -2.206 -27.065 1.00 89.25 270 PHE A C 1
ATOM 2122 O O . PHE A 1 270 ? 31.273 -2.756 -27.951 1.00 89.25 270 PHE A O 1
ATOM 2129 N N . VAL A 1 271 ? 29.432 -1.645 -27.326 1.00 90.56 271 VAL A N 1
ATOM 2130 C CA . VAL A 1 271 ? 28.779 -1.688 -28.652 1.00 90.56 271 VAL A CA 1
ATOM 2131 C C . VAL A 1 271 ? 29.646 -0.995 -29.707 1.00 90.56 271 VAL A C 1
ATOM 2133 O O . VAL A 1 271 ? 29.726 -1.454 -30.850 1.00 90.56 271 VAL A O 1
ATOM 2136 N N . ARG A 1 272 ? 30.321 0.096 -29.328 1.00 91.88 272 ARG A N 1
ATOM 2137 C CA . ARG A 1 272 ? 31.266 0.798 -30.197 1.00 91.88 272 ARG A CA 1
ATOM 2138 C C . ARG A 1 272 ? 32.486 -0.062 -30.531 1.00 91.88 272 ARG A C 1
ATOM 2140 O O . ARG A 1 272 ? 32.805 -0.184 -31.711 1.00 91.88 272 ARG A O 1
ATOM 2147 N N . ALA A 1 273 ? 33.113 -0.685 -29.535 1.00 90.06 273 ALA A N 1
ATOM 2148 C CA . ALA A 1 273 ? 34.258 -1.569 -29.740 1.00 90.06 273 ALA A CA 1
ATOM 2149 C C . ALA A 1 273 ? 33.892 -2.753 -30.651 1.00 90.06 273 ALA A C 1
ATOM 2151 O O . ALA A 1 273 ? 34.576 -3.002 -31.639 1.00 90.06 273 ALA A O 1
ATOM 2152 N N . MET A 1 274 ? 32.741 -3.399 -30.420 1.00 88.88 274 MET A N 1
ATOM 2153 C CA . MET A 1 274 ? 32.240 -4.478 -31.286 1.00 88.88 274 MET A CA 1
ATOM 2154 C C . MET A 1 274 ? 32.085 -4.040 -32.749 1.00 88.88 274 MET A C 1
ATOM 2156 O O . MET A 1 274 ? 32.427 -4.784 -33.669 1.00 88.88 274 MET A O 1
ATOM 2160 N N . ARG A 1 275 ? 31.595 -2.817 -32.992 1.00 90.50 275 ARG A N 1
ATOM 2161 C CA . ARG A 1 275 ? 31.501 -2.263 -34.349 1.00 90.50 275 ARG A CA 1
ATOM 2162 C C . ARG A 1 275 ? 32.879 -2.076 -34.986 1.00 90.50 275 ARG A C 1
ATOM 2164 O O . ARG A 1 275 ? 33.053 -2.443 -36.147 1.00 90.50 275 ARG A O 1
ATOM 2171 N N . GLU A 1 276 ? 33.828 -1.500 -34.255 1.00 90.00 276 GLU A N 1
ATOM 2172 C CA . GLU A 1 276 ? 35.198 -1.265 -34.734 1.00 90.00 276 GLU A CA 1
ATOM 2173 C C . GLU A 1 276 ? 35.891 -2.593 -35.087 1.00 90.00 276 GLU A C 1
ATOM 2175 O O . GLU A 1 276 ? 36.547 -2.697 -36.124 1.00 90.00 276 GLU A O 1
ATOM 2180 N N . MET A 1 277 ? 35.645 -3.652 -34.312 1.00 86.19 277 MET A N 1
ATOM 2181 C CA . MET A 1 277 ? 36.148 -4.993 -34.619 1.00 86.19 277 MET A CA 1
ATOM 2182 C C . MET A 1 277 ? 35.551 -5.575 -35.904 1.00 86.19 277 MET A C 1
ATOM 2184 O O . MET A 1 277 ? 36.285 -6.108 -36.735 1.00 86.19 277 MET A O 1
ATOM 2188 N N . PHE A 1 278 ? 34.239 -5.438 -36.131 1.00 87.38 278 PHE A N 1
ATOM 2189 C CA . PHE A 1 278 ? 33.629 -5.870 -37.395 1.00 87.38 278 PHE A CA 1
ATOM 2190 C C . PHE A 1 278 ? 34.172 -5.101 -38.608 1.00 87.38 278 PHE A C 1
ATOM 2192 O O . PHE A 1 278 ? 34.337 -5.680 -39.687 1.00 87.38 278 PHE A O 1
ATOM 2199 N N . GLN A 1 279 ? 34.480 -3.811 -38.440 1.00 87.12 279 GLN A N 1
ATOM 2200 C CA . GLN A 1 279 ? 35.136 -3.004 -39.473 1.00 87.12 279 GLN A CA 1
ATOM 2201 C C . GLN A 1 279 ? 36.551 -3.522 -39.756 1.00 87.12 279 GLN A C 1
ATOM 2203 O O . GLN A 1 279 ? 36.888 -3.774 -40.914 1.00 87.12 279 GLN A O 1
ATOM 2208 N N . ALA A 1 280 ? 37.351 -3.758 -38.713 1.00 85.06 280 ALA A N 1
ATOM 2209 C CA . ALA A 1 280 ? 38.710 -4.281 -38.836 1.00 85.06 280 ALA A CA 1
ATOM 2210 C C . ALA A 1 280 ? 38.748 -5.672 -39.494 1.00 85.06 280 ALA A C 1
ATOM 2212 O O . ALA A 1 280 ? 39.556 -5.907 -40.397 1.00 85.06 280 ALA A O 1
ATOM 2213 N N . ALA A 1 281 ? 37.835 -6.569 -39.108 1.00 80.56 281 ALA A N 1
ATOM 2214 C CA . ALA A 1 281 ? 37.697 -7.901 -39.700 1.00 80.56 281 ALA A CA 1
ATOM 2215 C C . ALA A 1 281 ? 37.333 -7.842 -41.194 1.00 80.56 281 ALA A C 1
ATOM 2217 O O . ALA A 1 281 ? 37.828 -8.637 -41.993 1.00 80.56 281 ALA A O 1
ATOM 2218 N N . THR A 1 282 ? 36.511 -6.863 -41.591 1.00 80.94 282 THR A N 1
ATOM 2219 C CA . THR A 1 282 ? 36.129 -6.653 -42.995 1.00 80.94 282 THR A CA 1
ATOM 2220 C C . THR A 1 282 ? 37.300 -6.123 -43.831 1.00 80.94 282 THR A C 1
ATOM 2222 O O . THR A 1 282 ? 37.527 -6.619 -44.931 1.00 8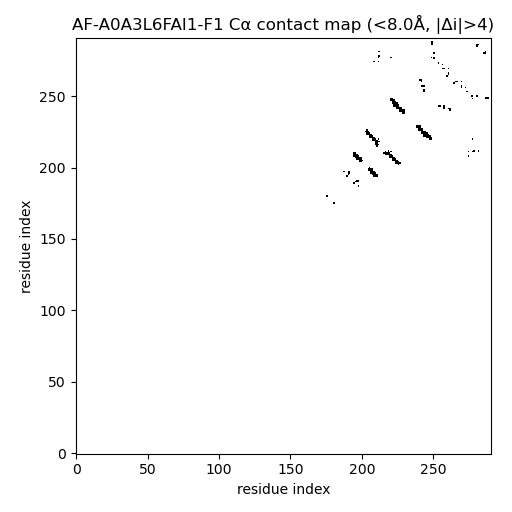0.94 282 THR A O 1
ATOM 2225 N N . ILE A 1 283 ? 38.083 -5.173 -43.303 1.00 79.25 283 ILE A N 1
ATOM 2226 C CA . ILE A 1 283 ? 39.265 -4.605 -43.985 1.00 79.25 283 ILE A CA 1
ATOM 2227 C C . ILE A 1 283 ? 40.378 -5.647 -44.135 1.00 79.25 283 ILE A C 1
ATOM 2229 O O . ILE A 1 283 ? 41.049 -5.700 -45.163 1.00 79.25 283 ILE A O 1
ATOM 2233 N N . SER A 1 284 ? 40.567 -6.485 -43.117 1.00 72.50 284 SER A N 1
ATOM 2234 C CA . SER A 1 284 ? 41.667 -7.454 -43.075 1.00 72.50 284 SER A CA 1
ATOM 2235 C C . SER A 1 284 ? 41.383 -8.719 -43.895 1.00 72.50 284 SER A C 1
ATOM 2237 O O . SER A 1 284 ? 42.283 -9.528 -44.095 1.00 72.50 284 SER A O 1
ATOM 2239 N N . GLY A 1 285 ? 40.141 -8.925 -44.358 1.00 62.28 285 GLY A N 1
ATOM 2240 C CA . GLY A 1 285 ? 39.723 -10.134 -45.080 1.00 62.28 285 GLY A CA 1
ATOM 2241 C C . GLY A 1 285 ? 39.680 -11.405 -44.218 1.00 62.28 285 GLY A C 1
ATOM 2242 O O . GLY A 1 285 ? 39.406 -12.487 -44.734 1.00 62.28 285 GLY A O 1
ATOM 2243 N N . ILE A 1 286 ? 39.907 -11.283 -42.906 1.00 57.12 286 ILE A N 1
ATOM 2244 C CA . ILE A 1 286 ? 39.893 -12.375 -41.924 1.00 57.12 286 ILE A CA 1
ATOM 2245 C C . ILE A 1 286 ? 38.450 -12.565 -41.440 1.00 57.12 286 ILE A C 1
ATOM 2247 O O . ILE A 1 286 ? 38.103 -12.341 -40.285 1.00 57.12 286 ILE A O 1
ATOM 2251 N N . LEU A 1 287 ? 37.559 -12.920 -42.362 1.00 50.19 287 LEU A N 1
ATOM 2252 C CA . LEU A 1 287 ? 36.242 -13.439 -42.012 1.00 50.19 287 LEU A CA 1
ATOM 2253 C C . LEU A 1 287 ? 36.392 -14.948 -41.832 1.00 50.19 287 LEU A C 1
ATOM 2255 O O . LEU A 1 287 ? 36.369 -15.693 -42.812 1.00 50.19 287 LEU A O 1
ATOM 2259 N N . CYS A 1 288 ? 36.551 -15.406 -40.589 1.00 43.75 288 CYS A N 1
ATOM 2260 C CA . CYS A 1 288 ? 36.399 -16.821 -40.262 1.00 43.75 288 CYS A CA 1
ATOM 2261 C C . CYS A 1 288 ? 34.937 -17.225 -40.506 1.00 43.75 288 CYS A C 1
ATOM 2263 O O . CYS A 1 288 ? 34.081 -17.105 -39.629 1.00 43.75 288 CYS A O 1
ATOM 2265 N N . TYR A 1 289 ? 34.637 -17.683 -41.723 1.00 38.97 289 TYR A N 1
ATOM 2266 C CA . TYR A 1 289 ? 33.435 -18.459 -42.007 1.00 38.97 289 TYR A CA 1
ATOM 2267 C C . TYR A 1 289 ? 33.625 -19.834 -41.366 1.00 38.97 289 TYR A C 1
ATOM 2269 O O . TYR A 1 289 ? 34.177 -20.745 -41.978 1.00 38.97 289 TYR A O 1
ATOM 2277 N N . ILE A 1 290 ? 33.224 -19.965 -40.104 1.00 37.00 290 ILE A N 1
ATOM 2278 C CA . ILE A 1 290 ? 33.059 -21.280 -39.490 1.00 37.00 290 ILE A CA 1
ATOM 2279 C C . ILE A 1 290 ? 31.754 -21.846 -40.067 1.00 37.00 290 ILE A C 1
ATOM 2281 O O . ILE A 1 290 ? 30.681 -21.299 -39.807 1.00 37.00 290 ILE A O 1
ATOM 2285 N N . PHE A 1 291 ? 31.889 -22.854 -40.935 1.00 32.78 291 PHE A N 1
ATOM 2286 C CA . PHE A 1 291 ? 30.798 -23.719 -41.396 1.00 32.78 291 PHE A CA 1
ATOM 2287 C C . PHE A 1 291 ? 30.293 -24.610 -40.260 1.00 32.78 291 PHE A C 1
ATOM 2289 O O . PHE A 1 291 ? 31.137 -25.047 -39.444 1.00 32.78 291 PHE A O 1
#

Radius of gyration: 56.13 Å; Cα contacts (8 Å, |Δi|>4): 142; chains: 1; bounding box: 102×41×160 Å

InterPro domains:
  IPR013255 Chromosome segregation protein Spc25, C-terminal [PF08234] (201-279)
  IPR045143 Kinetochore protein Spc25 [PTHR14281] (13-286)